Protein AF-A0A1X6PD77-F1 (afdb_monomer)

Sequence (299 aa):
MCATAVTTVGAHLAAWGQGEKMYERAAALFNEKPSRPFDTTAKNIKDHFSNMIKNFKKTDGVAASRSGASETQTEVDALLMDASSAMEDSKLLAAGAKAPQSKKDKALLRAGETVRRSALQRLSVRRAAATGPTSAAAAGAVTLSDRGAEGGDGSGGDRSFRRPHNGEDEAEEEDDEGDADGPSAHLEVSPRPVDSRRRRREEAQDEKDKAVFEMIERSVSERKSAEDRRAAAVERRPRLEENRLQHEKLVHEHAVAECATSEAARAQAAAAAAANAAAERAERARSMELLSALILRVT

pLDDT: mean 74.24, std 21.17, range [31.92, 97.75]

Mean predicted aligned error: 24.55 Å

Radius of gyration: 49.01 Å; Cα contacts (8 Å, |Δi|>4): 29; chains: 1; bounding box: 101×85×155 Å

Secondary structure (DSSP, 8-state):
-HHHHHHHTTGGGPPTT-HHHHHHHHHHHHHTS--PPP---HHHHHHHHHHHHHHHHHHHHHHHHHTTHHHHHHHHHHHHHHHHHHHHHHHHHHHHHHHHHHHHHHHHHHHHHHHHHHHHHHHHHHHHHT-S------------------------------------------------------------SHHHHHHHHHHHHHHHHHHHHHHHHHHHHHHHHHHHHHHHHHHHHHHHHHHHHHHHHHHHHHHHHHHHHHHHHHHHHHHHHHHHHHHHHHHHHHHHHHHHHHHHHH-

Solvent-accessible surface area (backbone atoms only — not comparable to full-atom values): 18182 Å² total; per-residue (Å²): 107,66,66,56,28,33,58,75,60,38,27,88,72,44,57,93,92,44,37,66,66,29,46,52,51,18,48,51,61,44,65,73,47,75,75,72,81,72,66,78,49,68,66,51,50,50,51,50,52,51,47,50,53,53,50,49,54,52,52,49,54,52,47,57,72,70,42,78,64,73,58,62,51,52,52,53,52,50,52,52,51,51,54,52,50,53,54,52,51,50,52,53,50,56,57,57,56,49,57,64,50,52,53,54,53,52,51,50,53,52,54,52,48,51,52,51,53,53,52,52,50,53,51,50,51,52,53,51,66,72,66,63,95,77,84,83,88,84,90,83,87,83,81,89,81,90,82,83,90,81,89,79,90,78,87,84,84,89,88,79,90,88,83,87,87,82,89,84,85,91,84,88,83,81,91,82,91,78,92,78,92,83,83,89,79,94,75,82,86,72,94,75,67,62,67,64,56,51,51,56,52,49,56,58,46,54,53,51,52,50,53,50,51,55,50,50,54,49,52,52,52,51,50,49,54,51,48,52,53,48,51,54,53,58,65,48,47,59,57,54,51,51,53,49,52,52,51,52,48,53,54,50,54,50,51,51,52,51,50,52,54,54,49,52,51,49,52,52,51,50,51,53,52,50,51,51,56,49,52,52,50,53,50,52,51,54,55,51,52,53,51,51,55,51,52,69,71,74,111

Organism: Porphyra umbilicalis (NCBI:txid2786)

Structure (mmCIF, N/CA/C/O backbone):
data_AF-A0A1X6PD77-F1
#
_entry.id   AF-A0A1X6PD77-F1
#
loop_
_atom_site.group_PDB
_atom_site.id
_atom_site.type_symbol
_atom_site.label_atom_id
_atom_site.label_alt_id
_atom_site.label_comp_id
_atom_site.label_asym_id
_atom_site.label_entity_id
_atom_site.label_seq_id
_atom_site.pdbx_PDB_ins_code
_atom_site.Cartn_x
_atom_site.Cartn_y
_atom_site.Cartn_z
_atom_site.occupancy
_atom_site.B_iso_or_equiv
_atom_site.auth_seq_id
_atom_site.auth_comp_id
_atom_site.auth_asym_id
_atom_site.auth_atom_id
_atom_site.pdbx_PDB_model_num
ATOM 1 N N . MET A 1 1 ? 34.545 -35.684 -2.118 1.00 61.19 1 MET A N 1
ATOM 2 C CA . MET A 1 1 ? 35.991 -35.693 -2.438 1.00 61.19 1 MET A CA 1
ATOM 3 C C . MET A 1 1 ? 36.461 -34.329 -2.944 1.00 61.19 1 MET A C 1
ATOM 5 O O . MET A 1 1 ? 37.373 -33.776 -2.345 1.00 61.19 1 MET A O 1
ATOM 9 N N . CYS A 1 2 ? 35.816 -33.725 -3.952 1.00 63.62 2 CYS A N 1
ATOM 10 C CA . CYS A 1 2 ? 36.158 -32.355 -4.380 1.00 63.62 2 CYS A CA 1
ATOM 11 C C . CYS A 1 2 ? 35.838 -31.316 -3.296 1.00 63.62 2 CYS A C 1
ATOM 13 O O . CYS A 1 2 ? 36.693 -30.518 -2.930 1.00 63.62 2 CYS A O 1
ATOM 15 N N . ALA A 1 3 ? 34.638 -31.398 -2.705 1.00 69.31 3 ALA A N 1
ATOM 16 C CA . ALA A 1 3 ? 34.230 -30.510 -1.615 1.00 69.31 3 ALA A CA 1
ATOM 17 C C . ALA A 1 3 ? 35.202 -30.569 -0.428 1.00 69.31 3 ALA A C 1
ATOM 19 O O . ALA A 1 3 ? 35.598 -29.533 0.085 1.00 69.31 3 ALA A O 1
ATOM 20 N N . THR A 1 4 ? 35.670 -31.767 -0.059 1.00 74.00 4 THR A N 1
ATOM 21 C CA . THR A 1 4 ? 36.662 -31.941 1.009 1.00 74.00 4 THR A CA 1
ATOM 22 C C . THR A 1 4 ? 37.995 -31.273 0.677 1.00 74.00 4 THR A C 1
ATOM 24 O O . THR A 1 4 ? 38.535 -30.604 1.547 1.00 74.00 4 THR A O 1
ATOM 27 N N . ALA A 1 5 ? 38.486 -31.379 -0.565 1.00 73.88 5 ALA A N 1
ATOM 28 C CA . ALA A 1 5 ? 39.726 -30.725 -1.000 1.00 73.88 5 ALA A CA 1
ATOM 29 C C . ALA A 1 5 ? 39.613 -29.187 -0.954 1.00 73.88 5 ALA A C 1
ATOM 31 O O . ALA A 1 5 ? 40.486 -28.502 -0.420 1.00 73.88 5 ALA A O 1
ATOM 32 N N . VAL A 1 6 ? 38.486 -28.650 -1.429 1.00 76.69 6 VAL A N 1
ATOM 33 C CA . VAL A 1 6 ? 38.162 -27.213 -1.404 1.00 76.69 6 VAL A CA 1
ATOM 34 C C . VAL A 1 6 ? 38.010 -26.689 0.028 1.00 76.69 6 VAL A C 1
ATOM 36 O O . VAL A 1 6 ? 38.458 -25.580 0.337 1.00 76.69 6 VAL A O 1
ATOM 39 N N . THR A 1 7 ? 37.427 -27.484 0.930 1.00 79.94 7 THR A N 1
ATOM 40 C CA . THR A 1 7 ? 37.332 -27.122 2.349 1.00 79.94 7 THR A CA 1
ATOM 41 C C . THR A 1 7 ? 38.680 -27.196 3.056 1.00 79.94 7 THR A C 1
ATOM 43 O O . THR A 1 7 ? 38.999 -26.289 3.814 1.00 79.94 7 THR A O 1
ATOM 46 N N . THR A 1 8 ? 39.510 -28.207 2.774 1.00 76.75 8 THR A N 1
ATOM 47 C CA . THR A 1 8 ? 40.827 -28.364 3.418 1.00 76.75 8 THR A CA 1
ATOM 48 C C . THR A 1 8 ? 41.826 -27.290 3.009 1.00 76.75 8 THR A C 1
ATOM 50 O O . THR A 1 8 ? 42.653 -26.898 3.822 1.00 76.75 8 THR A O 1
ATOM 53 N N . VAL A 1 9 ? 41.751 -26.793 1.771 1.00 79.94 9 VAL A N 1
ATOM 54 C CA . VAL A 1 9 ? 42.608 -25.690 1.295 1.00 79.94 9 VAL A CA 1
ATOM 55 C C . VAL A 1 9 ? 42.057 -24.322 1.707 1.00 79.94 9 VAL A C 1
ATOM 57 O O . VAL A 1 9 ? 42.739 -23.312 1.571 1.00 79.94 9 VAL A O 1
ATOM 60 N N . GLY A 1 10 ? 40.826 -24.266 2.225 1.00 79.62 10 GLY A N 1
ATOM 61 C CA . GLY A 1 10 ? 40.181 -23.001 2.571 1.00 79.62 10 GLY A CA 1
ATOM 62 C C . GLY A 1 10 ? 39.873 -22.137 1.347 1.00 79.62 10 GLY A C 1
ATOM 63 O O . GLY A 1 10 ? 39.720 -20.929 1.481 1.00 79.62 10 GLY A O 1
ATOM 64 N N . ALA A 1 11 ? 39.761 -22.731 0.152 1.00 79.12 11 ALA A N 1
ATOM 65 C CA . ALA A 1 11 ? 39.517 -21.981 -1.083 1.00 79.12 11 ALA A CA 1
ATOM 66 C C . ALA A 1 11 ? 38.157 -21.254 -1.072 1.00 79.12 11 ALA A C 1
ATOM 68 O O . ALA A 1 11 ? 38.027 -20.164 -1.617 1.00 79.12 11 ALA A O 1
ATOM 69 N N . HIS A 1 12 ? 37.173 -21.810 -0.360 1.00 75.56 12 HIS A N 1
ATOM 70 C CA . HIS A 1 12 ? 35.873 -21.184 -0.095 1.00 75.56 12 HIS A CA 1
ATOM 71 C C . HIS A 1 12 ? 35.938 -19.948 0.829 1.00 75.56 12 HIS A C 1
ATOM 73 O O . HIS A 1 12 ? 34.965 -19.208 0.911 1.00 75.56 12 HIS A O 1
ATOM 79 N N . LEU A 1 13 ? 37.066 -19.723 1.514 1.00 83.06 13 LEU A N 1
ATOM 80 C CA . LEU A 1 13 ? 37.325 -18.576 2.396 1.00 83.06 13 LEU A CA 1
ATOM 81 C C . LEU A 1 13 ? 38.433 -17.669 1.844 1.00 83.06 13 LEU A C 1
ATOM 83 O O . LEU A 1 13 ? 38.962 -16.824 2.567 1.00 83.06 13 LEU A O 1
ATOM 87 N N . ALA A 1 14 ? 38.839 -17.867 0.588 1.00 80.12 14 ALA A N 1
ATOM 88 C CA . ALA A 1 14 ? 39.927 -17.102 0.006 1.00 80.12 14 ALA A CA 1
ATOM 89 C C . ALA A 1 14 ? 39.569 -15.609 -0.054 1.00 80.12 14 ALA A C 1
ATOM 91 O O . ALA A 1 14 ? 38.475 -15.231 -0.477 1.00 80.12 14 ALA A O 1
ATOM 92 N N . ALA A 1 15 ? 40.521 -14.759 0.340 1.00 79.75 15 ALA A N 1
ATOM 93 C CA . ALA A 1 15 ? 40.395 -13.318 0.173 1.00 79.75 15 ALA A CA 1
ATOM 94 C C . ALA A 1 15 ? 40.204 -12.963 -1.312 1.00 79.75 15 ALA A C 1
ATOM 96 O O . ALA A 1 15 ? 40.674 -13.679 -2.207 1.00 79.75 15 ALA A O 1
ATOM 97 N N . TRP A 1 16 ? 39.529 -11.841 -1.570 1.00 68.19 16 TRP A N 1
ATOM 98 C CA . TRP A 1 16 ? 39.266 -11.363 -2.927 1.00 68.19 16 TRP A CA 1
ATOM 99 C C . TRP A 1 16 ? 40.568 -11.331 -3.745 1.00 68.19 16 TRP A C 1
ATOM 101 O O . TRP A 1 16 ? 41.561 -10.735 -3.334 1.00 68.19 16 TRP A O 1
ATOM 111 N N . GLY A 1 17 ? 40.569 -12.003 -4.901 1.00 76.44 17 GLY A N 1
ATOM 112 C CA . GLY A 1 17 ? 41.714 -12.057 -5.818 1.00 76.44 17 GLY A CA 1
ATOM 113 C C . GLY A 1 17 ? 42.708 -13.198 -5.564 1.00 76.44 17 GLY A C 1
ATOM 114 O O . GLY A 1 1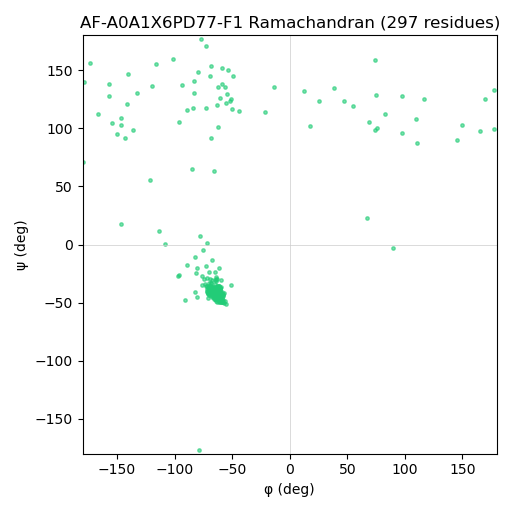7 ? 43.635 -13.362 -6.349 1.00 76.44 17 GLY A O 1
ATOM 115 N N . GLN A 1 18 ? 42.521 -14.017 -4.520 1.00 78.88 18 GLN A N 1
ATOM 116 C CA . GLN A 1 18 ? 43.338 -15.219 -4.256 1.00 78.88 18 GLN A CA 1
ATOM 117 C C . GLN A 1 18 ? 42.588 -16.537 -4.505 1.00 78.88 18 GLN A C 1
ATOM 119 O O . GLN A 1 18 ? 43.156 -17.614 -4.328 1.00 78.88 18 GLN A O 1
ATOM 124 N N . GLY A 1 19 ? 41.319 -16.463 -4.922 1.00 79.00 19 GLY A N 1
ATOM 125 C CA . GLY A 1 19 ? 40.476 -17.637 -5.151 1.00 79.00 19 GLY A CA 1
ATOM 126 C C . GLY A 1 19 ? 41.089 -18.616 -6.150 1.00 79.00 19 GLY A C 1
ATOM 127 O O . GLY A 1 19 ? 41.206 -19.795 -5.843 1.00 79.00 19 GLY A O 1
ATOM 128 N N . GLU A 1 20 ? 41.550 -18.127 -7.302 1.00 82.94 20 GLU A N 1
ATOM 129 C CA . GLU A 1 20 ? 42.075 -18.956 -8.397 1.00 82.94 20 GLU A CA 1
ATOM 130 C C . GLU A 1 20 ? 43.247 -19.845 -7.960 1.00 82.94 20 GLU A C 1
ATOM 132 O O . GLU A 1 20 ? 43.171 -21.065 -8.078 1.00 82.94 20 GLU A O 1
ATOM 137 N N . LYS A 1 21 ? 44.263 -19.270 -7.307 1.00 82.88 21 LYS A N 1
ATOM 138 C CA . LYS A 1 21 ? 45.423 -20.017 -6.787 1.00 82.88 21 LYS A CA 1
ATOM 139 C C . LYS A 1 21 ? 45.033 -21.050 -5.726 1.00 82.88 21 LYS A C 1
ATOM 141 O O . LYS A 1 21 ? 45.623 -22.127 -5.638 1.00 82.88 21 LYS A O 1
ATOM 146 N N . MET A 1 22 ? 44.037 -20.734 -4.897 1.00 82.94 22 MET A N 1
ATOM 147 C CA . MET A 1 22 ? 43.540 -21.654 -3.870 1.00 82.94 22 MET A CA 1
ATOM 148 C C . MET A 1 22 ? 42.718 -22.793 -4.487 1.00 82.94 22 MET A C 1
ATOM 150 O O . MET A 1 22 ? 42.793 -23.926 -4.008 1.00 82.94 22 MET A O 1
ATOM 154 N N . TYR A 1 23 ? 41.987 -22.531 -5.574 1.00 84.88 23 TYR A N 1
ATOM 155 C CA . TYR A 1 23 ? 41.288 -23.561 -6.340 1.00 84.88 23 TYR A CA 1
ATOM 156 C C . TYR A 1 23 ? 42.250 -24.442 -7.142 1.00 84.88 23 TYR A C 1
ATOM 158 O O . TYR A 1 23 ? 42.068 -25.657 -7.143 1.00 84.88 23 TYR A O 1
ATOM 166 N N . GLU A 1 24 ? 43.314 -23.889 -7.727 1.00 86.69 24 GLU A N 1
ATOM 167 C CA . GLU A 1 24 ? 44.388 -24.669 -8.359 1.00 86.69 24 GLU A CA 1
ATOM 168 C C . GLU A 1 24 ? 45.069 -25.599 -7.352 1.00 86.69 24 GLU A C 1
ATOM 170 O O . GLU A 1 24 ? 45.256 -26.787 -7.613 1.00 86.69 24 GLU A O 1
ATOM 175 N N . ARG A 1 25 ? 45.370 -25.095 -6.151 1.00 81.81 25 ARG A N 1
ATOM 176 C CA . ARG A 1 25 ? 45.945 -25.909 -5.074 1.00 81.81 25 ARG A CA 1
ATOM 177 C C . ARG A 1 25 ? 44.978 -26.991 -4.584 1.00 81.81 25 ARG A C 1
ATOM 179 O O . ARG A 1 25 ? 45.406 -28.106 -4.288 1.00 81.81 25 ARG A O 1
ATOM 186 N N . ALA A 1 26 ? 43.680 -26.693 -4.519 1.00 83.06 26 ALA A N 1
ATOM 187 C CA . ALA A 1 26 ? 42.654 -27.689 -4.215 1.00 83.06 26 ALA A CA 1
ATOM 188 C C . ALA A 1 26 ? 42.533 -28.748 -5.322 1.00 83.06 26 ALA A C 1
ATOM 190 O O . ALA A 1 26 ? 42.353 -29.925 -5.012 1.00 83.06 26 ALA A O 1
ATOM 191 N N . ALA A 1 27 ? 42.678 -28.356 -6.590 1.00 82.12 27 ALA A N 1
ATOM 192 C CA . ALA A 1 27 ? 42.685 -29.266 -7.729 1.00 82.12 27 ALA A CA 1
ATOM 193 C C . ALA A 1 27 ? 43.925 -30.170 -7.723 1.00 82.12 27 ALA A C 1
ATOM 195 O O . ALA A 1 27 ? 43.797 -31.374 -7.920 1.00 82.12 27 ALA A O 1
ATOM 196 N N . ALA A 1 28 ? 45.105 -29.629 -7.407 1.00 83.00 28 ALA A N 1
ATOM 197 C CA . ALA A 1 28 ? 46.325 -30.416 -7.239 1.00 83.00 28 ALA A CA 1
ATOM 198 C C . ALA A 1 28 ? 46.158 -31.485 -6.145 1.00 83.00 28 ALA A C 1
ATOM 200 O O . ALA A 1 28 ? 46.399 -32.662 -6.398 1.00 83.00 28 ALA A O 1
ATOM 201 N N . LEU A 1 29 ? 45.631 -31.105 -4.974 1.00 80.69 29 LEU A N 1
ATOM 202 C CA . LEU A 1 29 ? 45.336 -32.040 -3.877 1.00 80.69 29 LEU A CA 1
ATOM 203 C C . LEU A 1 29 ? 44.258 -33.072 -4.220 1.00 80.69 29 LEU A C 1
ATOM 205 O O . LEU A 1 29 ? 44.257 -34.183 -3.687 1.00 80.69 29 LEU A O 1
ATOM 209 N N . PHE A 1 30 ? 43.307 -32.700 -5.074 1.00 74.88 30 PHE A N 1
ATOM 210 C CA . PHE A 1 30 ? 42.291 -33.619 -5.565 1.00 74.88 30 PHE A CA 1
ATOM 211 C C . PHE A 1 30 ? 42.887 -34.644 -6.540 1.00 74.88 30 PHE A C 1
ATOM 213 O O . PHE A 1 30 ? 42.581 -35.828 -6.427 1.00 74.88 30 PHE A O 1
ATOM 220 N N . ASN A 1 31 ? 43.773 -34.205 -7.435 1.00 77.62 31 ASN A N 1
ATOM 221 C CA . ASN A 1 31 ? 44.406 -35.040 -8.457 1.00 77.62 31 ASN A CA 1
ATOM 222 C C . ASN A 1 31 ? 45.518 -35.945 -7.901 1.00 77.62 31 ASN A C 1
ATOM 224 O O . ASN A 1 31 ? 45.767 -37.013 -8.452 1.00 77.62 31 ASN A O 1
ATOM 228 N N . GLU A 1 32 ? 46.169 -35.550 -6.803 1.00 79.75 32 GLU A N 1
ATOM 229 C CA . GLU A 1 32 ? 47.215 -36.337 -6.132 1.00 79.75 32 GLU A CA 1
ATOM 230 C C . GLU A 1 32 ? 46.675 -37.648 -5.531 1.00 79.75 32 GLU A C 1
ATOM 232 O O . GLU A 1 32 ? 47.409 -38.624 -5.374 1.00 79.75 32 GLU A O 1
ATOM 237 N N . LYS A 1 33 ? 45.370 -37.713 -5.233 1.00 67.25 33 LYS A N 1
ATOM 238 C CA . LYS A 1 33 ? 44.710 -38.943 -4.784 1.00 67.25 33 LYS A CA 1
ATOM 239 C C . LYS A 1 33 ? 44.054 -39.633 -5.982 1.00 67.25 33 LYS A C 1
ATOM 241 O O . LYS A 1 33 ? 42.979 -39.186 -6.388 1.00 67.25 33 LYS A O 1
ATOM 246 N N . PRO A 1 34 ? 44.600 -40.746 -6.519 1.00 58.34 34 PRO A N 1
ATOM 247 C CA . PRO A 1 34 ? 43.841 -41.561 -7.457 1.00 58.34 34 PRO A CA 1
ATOM 248 C C . PRO A 1 34 ? 42.533 -41.951 -6.771 1.00 58.34 34 PRO A C 1
ATOM 250 O O . PRO A 1 34 ? 42.540 -42.478 -5.654 1.00 58.34 34 PRO A O 1
ATOM 253 N N . SER A 1 35 ? 41.417 -41.574 -7.402 1.00 62.59 35 SER A N 1
ATOM 254 C CA . SER A 1 35 ? 40.066 -41.737 -6.870 1.00 62.59 35 SER A CA 1
ATOM 255 C C . SER A 1 35 ? 39.932 -43.129 -6.262 1.00 62.59 35 SER A C 1
ATOM 257 O O . SER A 1 35 ? 40.044 -44.127 -6.976 1.00 62.59 35 SER A O 1
ATOM 259 N N . ARG A 1 36 ? 39.725 -43.208 -4.938 1.00 62.41 36 ARG A N 1
ATOM 260 C CA . ARG A 1 36 ? 39.315 -44.466 -4.308 1.00 62.41 36 ARG A CA 1
ATOM 261 C C . ARG A 1 36 ? 38.099 -44.935 -5.108 1.00 62.41 36 ARG A C 1
ATOM 263 O O . ARG A 1 36 ? 37.166 -44.133 -5.207 1.00 62.41 36 ARG A O 1
ATOM 270 N N . PRO A 1 37 ? 38.103 -46.148 -5.690 1.00 62.88 37 PRO A N 1
ATOM 271 C CA . PRO A 1 37 ? 36.962 -46.630 -6.446 1.00 62.88 37 PRO A CA 1
ATOM 272 C C . PRO A 1 37 ? 35.719 -46.433 -5.587 1.00 62.88 37 PRO A C 1
ATOM 274 O O . PRO A 1 37 ? 35.642 -46.930 -4.461 1.00 62.88 37 PRO A O 1
ATOM 277 N N . PHE A 1 38 ? 34.805 -45.593 -6.059 1.00 60.62 38 PHE A N 1
ATOM 278 C CA . PHE A 1 38 ? 33.507 -45.495 -5.429 1.00 60.62 38 PHE A CA 1
ATOM 279 C C . PHE A 1 38 ? 32.783 -46.768 -5.808 1.00 60.62 38 PHE A C 1
ATOM 281 O O . PHE A 1 38 ? 32.557 -47.015 -6.990 1.00 60.62 38 PHE A O 1
ATOM 288 N N . ASP A 1 39 ? 32.441 -47.576 -4.814 1.00 63.81 39 ASP A N 1
ATOM 289 C CA . ASP A 1 39 ? 31.579 -48.720 -5.047 1.00 63.81 39 ASP A CA 1
ATOM 290 C C . ASP A 1 39 ? 30.221 -48.196 -5.532 1.00 63.81 39 ASP A C 1
ATOM 292 O O . ASP A 1 39 ? 29.397 -47.716 -4.750 1.00 63.81 39 ASP A O 1
ATOM 296 N N . THR A 1 40 ? 29.993 -48.272 -6.841 1.00 72.75 40 THR A N 1
ATOM 297 C CA . THR A 1 40 ? 28.749 -47.854 -7.502 1.00 72.75 40 THR A CA 1
ATOM 298 C C . THR A 1 40 ? 27.626 -48.874 -7.336 1.00 72.75 40 THR A C 1
ATOM 300 O O . THR A 1 40 ? 26.550 -48.727 -7.916 1.00 72.75 40 THR A O 1
ATOM 303 N N . THR A 1 41 ? 27.842 -49.910 -6.526 1.00 81.88 41 THR A N 1
ATOM 304 C CA . THR A 1 41 ? 26.812 -50.874 -6.153 1.00 81.88 41 THR A CA 1
ATOM 305 C C . THR A 1 41 ? 25.609 -50.129 -5.577 1.00 81.88 41 THR A C 1
ATOM 307 O O . THR A 1 41 ? 25.752 -49.327 -4.652 1.00 81.88 41 THR A O 1
ATOM 310 N N . ALA A 1 42 ? 24.404 -50.421 -6.078 1.00 78.88 42 ALA A N 1
ATOM 311 C CA . ALA A 1 42 ? 23.169 -49.731 -5.689 1.00 78.88 42 ALA A CA 1
ATOM 312 C C . ALA A 1 42 ? 22.959 -49.668 -4.162 1.00 78.88 42 ALA A C 1
ATOM 314 O O . ALA A 1 42 ? 22.475 -48.667 -3.633 1.00 78.88 42 ALA A O 1
ATOM 315 N N . LYS A 1 43 ? 23.386 -50.716 -3.445 1.00 89.69 43 LYS A N 1
ATOM 316 C CA . LYS A 1 43 ? 23.389 -50.768 -1.979 1.00 89.69 43 LYS A CA 1
ATOM 317 C C . LYS A 1 43 ? 24.272 -49.681 -1.360 1.00 89.69 43 LYS A C 1
ATOM 319 O O . LYS A 1 43 ? 23.804 -48.947 -0.500 1.00 89.69 43 LYS A O 1
ATOM 324 N N . ASN A 1 44 ? 25.505 -49.531 -1.833 1.00 80.69 44 ASN A N 1
ATOM 325 C CA . ASN A 1 44 ? 26.467 -48.581 -1.275 1.00 80.69 44 ASN A CA 1
ATOM 326 C C . ASN A 1 44 ? 26.052 -47.134 -1.563 1.00 80.69 44 ASN A C 1
ATOM 328 O O . ASN A 1 44 ? 26.169 -46.282 -0.685 1.00 80.69 44 ASN A O 1
ATOM 332 N N . ILE A 1 45 ? 25.477 -46.866 -2.740 1.00 85.94 45 ILE A N 1
ATOM 333 C CA . ILE A 1 45 ? 24.899 -45.553 -3.066 1.00 85.94 45 ILE A CA 1
ATOM 334 C C . ILE A 1 45 ? 23.718 -45.241 -2.135 1.00 85.94 45 ILE A C 1
ATOM 336 O O . ILE A 1 45 ? 23.656 -44.159 -1.547 1.00 85.94 45 ILE A O 1
ATOM 340 N N . LYS A 1 46 ? 22.801 -46.199 -1.948 1.00 89.81 46 LYS A N 1
ATOM 341 C CA . LYS A 1 46 ? 21.642 -46.047 -1.059 1.00 89.81 46 LYS A CA 1
ATOM 342 C C . LYS A 1 46 ? 22.060 -45.836 0.396 1.00 89.81 46 LYS A C 1
ATOM 344 O O . LYS A 1 46 ? 21.504 -44.965 1.066 1.00 89.81 46 LYS A O 1
ATOM 349 N N . ASP A 1 47 ? 23.033 -46.599 0.879 1.00 88.38 47 ASP A N 1
ATOM 350 C CA . ASP A 1 47 ? 23.548 -46.497 2.245 1.00 88.38 47 ASP A CA 1
ATOM 351 C C . ASP A 1 47 ? 24.281 -45.166 2.458 1.00 88.38 47 ASP A C 1
ATOM 353 O O . ASP A 1 47 ? 24.088 -44.511 3.485 1.00 88.38 47 ASP A O 1
ATOM 357 N N . HIS A 1 48 ? 25.045 -44.704 1.464 1.00 84.31 48 HIS A N 1
ATOM 358 C CA . HIS A 1 48 ? 25.697 -43.396 1.492 1.00 84.31 48 HIS A CA 1
ATOM 359 C C . HIS A 1 48 ? 24.677 -42.255 1.577 1.00 84.31 48 HIS A C 1
ATOM 361 O O . HIS A 1 48 ? 24.771 -41.407 2.467 1.00 84.31 48 HIS A O 1
ATOM 367 N N . PHE A 1 49 ? 23.656 -42.275 0.717 1.00 85.94 49 PHE A N 1
ATOM 368 C CA . PHE A 1 49 ? 22.594 -41.270 0.719 1.00 85.94 49 PHE A CA 1
ATOM 369 C C . PHE A 1 49 ? 21.777 -41.304 2.019 1.00 85.94 49 PHE A C 1
ATOM 371 O O . PHE A 1 49 ? 21.491 -40.268 2.618 1.00 85.94 49 PHE A O 1
ATOM 378 N N . SER A 1 50 ? 21.479 -42.503 2.525 1.00 89.00 50 SER A N 1
ATOM 379 C CA . SER A 1 50 ? 20.789 -42.687 3.806 1.00 89.00 50 SER A CA 1
ATOM 380 C C . SER A 1 50 ? 21.598 -42.122 4.973 1.00 89.00 50 SER A C 1
ATOM 382 O O . SER A 1 50 ? 21.037 -41.485 5.864 1.00 89.00 50 SER A O 1
ATOM 384 N N . ASN A 1 51 ? 22.917 -42.320 4.976 1.00 87.75 51 ASN A N 1
ATOM 385 C CA . ASN A 1 51 ? 23.799 -41.755 5.993 1.00 87.75 51 ASN A CA 1
ATOM 386 C C . ASN A 1 51 ? 23.922 -40.232 5.872 1.00 87.75 51 ASN A C 1
ATOM 388 O O . ASN A 1 51 ? 23.911 -39.557 6.899 1.00 87.75 51 ASN A O 1
ATOM 392 N N . MET A 1 52 ? 23.956 -39.678 4.656 1.00 84.88 52 MET A N 1
ATOM 393 C CA . MET A 1 52 ? 23.894 -38.226 4.449 1.00 84.88 52 MET A CA 1
ATOM 394 C C . MET A 1 52 ? 22.609 -37.626 5.023 1.00 84.88 52 MET A C 1
ATOM 396 O O . MET A 1 52 ? 22.686 -36.678 5.800 1.00 84.88 52 MET A O 1
ATOM 400 N N . ILE A 1 53 ? 21.443 -38.210 4.724 1.00 87.38 53 ILE A N 1
ATOM 401 C CA . ILE A 1 53 ? 20.158 -37.744 5.269 1.00 87.38 53 ILE A CA 1
ATOM 402 C C . ILE A 1 53 ? 20.154 -37.826 6.799 1.00 87.38 53 ILE A C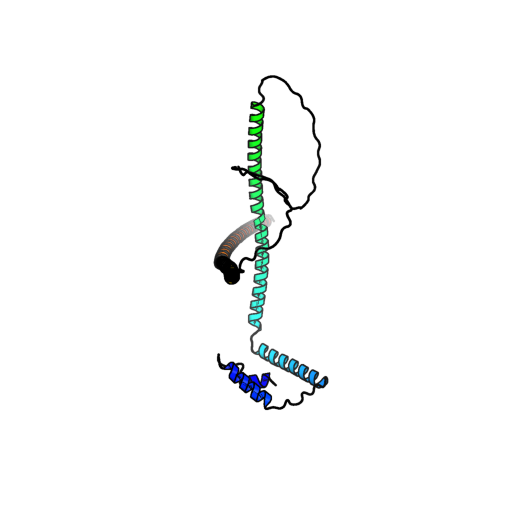 1
ATOM 404 O O . ILE A 1 53 ? 19.728 -36.888 7.470 1.00 87.38 53 ILE A O 1
ATOM 408 N N . LYS A 1 54 ? 20.633 -38.938 7.371 1.00 89.00 54 LYS A N 1
ATOM 409 C CA . LYS A 1 54 ? 20.713 -39.110 8.830 1.00 89.00 54 LYS A CA 1
ATOM 410 C C . LYS A 1 54 ? 21.612 -38.058 9.475 1.00 89.00 54 LYS A C 1
ATOM 412 O O . LYS A 1 54 ? 21.242 -37.514 10.510 1.00 89.00 54 LYS A O 1
ATOM 417 N N . ASN A 1 55 ? 22.769 -37.772 8.882 1.00 80.31 55 ASN A N 1
ATOM 418 C CA . ASN A 1 55 ? 23.697 -36.773 9.403 1.00 80.31 55 ASN A CA 1
ATOM 419 C C . ASN A 1 55 ? 23.123 -35.360 9.285 1.00 80.31 55 ASN A C 1
ATOM 421 O O . ASN A 1 55 ? 23.211 -34.617 10.254 1.00 80.31 55 ASN A O 1
ATOM 425 N N . PHE A 1 56 ? 22.461 -35.037 8.170 1.00 78.19 56 PHE A N 1
ATOM 426 C CA . PHE A 1 56 ? 21.792 -33.751 7.980 1.00 78.19 56 PHE A CA 1
ATOM 427 C C . PHE A 1 56 ? 20.691 -33.526 9.021 1.00 78.19 56 PHE A C 1
ATOM 429 O O . PHE A 1 56 ? 20.695 -32.516 9.712 1.00 78.19 56 PHE A O 1
ATOM 436 N N . LYS A 1 57 ? 19.802 -34.508 9.225 1.00 79.25 57 LYS A N 1
ATOM 437 C CA . LYS A 1 57 ? 18.746 -34.424 10.250 1.00 79.25 57 LYS A CA 1
ATOM 438 C C . LYS A 1 57 ? 19.305 -34.267 11.666 1.00 79.25 57 LYS A C 1
ATOM 440 O O . LYS A 1 57 ? 18.733 -33.547 12.476 1.00 79.25 57 LYS A O 1
ATOM 445 N N . LYS A 1 58 ? 20.424 -34.931 11.975 1.00 78.62 58 LYS A N 1
ATOM 446 C CA . LYS A 1 58 ? 21.104 -34.784 13.270 1.00 78.62 58 LYS A CA 1
ATOM 447 C C . LYS A 1 58 ? 21.700 -33.388 13.442 1.00 78.62 58 LYS A C 1
ATOM 449 O O . LYS A 1 58 ? 21.532 -32.800 14.503 1.00 78.62 58 LYS A O 1
ATOM 454 N N . THR A 1 59 ? 22.381 -32.852 12.428 1.00 72.69 59 THR A N 1
ATOM 455 C CA . THR A 1 59 ? 22.957 -31.500 12.493 1.00 72.69 59 THR A CA 1
ATOM 456 C C . THR A 1 59 ? 21.887 -30.419 12.538 1.00 72.69 59 THR A C 1
ATOM 458 O O . THR A 1 59 ? 22.056 -29.452 13.268 1.00 72.69 59 THR A O 1
ATOM 461 N N . ASP A 1 60 ? 20.778 -30.609 11.826 1.00 64.88 60 ASP A N 1
ATOM 462 C CA . ASP A 1 60 ? 19.644 -29.686 11.809 1.00 64.88 60 ASP A CA 1
ATOM 463 C C . ASP A 1 60 ? 18.920 -29.668 13.164 1.00 64.88 60 ASP A C 1
ATOM 465 O O . ASP A 1 60 ? 18.669 -28.609 13.724 1.00 64.88 60 ASP A O 1
ATOM 469 N N . GLY A 1 61 ? 18.729 -30.835 13.794 1.00 63.12 61 GLY A N 1
ATOM 470 C CA . GLY A 1 61 ? 18.221 -30.914 15.170 1.00 63.12 61 GLY A CA 1
ATOM 471 C C . GLY A 1 61 ? 19.136 -30.236 16.202 1.00 63.12 61 GLY A C 1
ATOM 472 O O . GLY A 1 61 ? 18.657 -29.589 17.134 1.00 63.12 61 GLY A O 1
ATOM 473 N N . VAL A 1 62 ? 20.459 -30.327 16.027 1.00 61.25 62 VAL A N 1
ATOM 474 C CA . VAL A 1 62 ? 21.438 -29.628 16.883 1.00 61.25 62 VAL A CA 1
ATOM 475 C C . VAL A 1 62 ? 21.452 -28.117 16.610 1.00 61.25 62 VAL A C 1
ATOM 477 O O . VAL A 1 62 ? 21.603 -27.336 17.548 1.00 61.25 62 VAL A O 1
ATOM 480 N N . ALA A 1 63 ? 21.261 -27.688 15.359 1.00 55.25 63 ALA A N 1
ATOM 481 C CA . ALA A 1 63 ? 21.137 -26.278 14.991 1.00 55.25 63 ALA A CA 1
ATOM 482 C C . ALA A 1 63 ? 19.841 -25.663 15.543 1.00 55.25 63 ALA A C 1
ATOM 484 O O . ALA A 1 63 ? 19.897 -24.600 16.156 1.00 55.25 63 ALA A O 1
ATOM 485 N N . ALA A 1 64 ? 18.716 -26.374 15.440 1.00 53.84 64 ALA A N 1
ATOM 486 C CA . ALA A 1 64 ? 17.430 -25.995 16.026 1.00 53.84 64 ALA A CA 1
ATOM 487 C C . ALA A 1 64 ? 17.462 -25.948 17.563 1.00 53.84 64 ALA A C 1
ATOM 489 O O . ALA A 1 64 ? 16.738 -25.171 18.166 1.00 53.84 64 ALA A O 1
ATOM 490 N N . SER A 1 65 ? 18.328 -26.734 18.212 1.00 57.50 65 SER A N 1
ATOM 491 C CA . SER A 1 65 ? 18.519 -26.666 19.671 1.00 57.50 65 SER A CA 1
ATOM 492 C C . SER A 1 65 ? 19.441 -25.515 20.111 1.00 57.50 65 SER A C 1
ATOM 494 O O . SER A 1 65 ? 19.420 -25.126 21.275 1.00 57.50 65 SER A O 1
ATOM 496 N N . ARG A 1 66 ? 20.285 -24.980 19.211 1.00 53.31 66 ARG A N 1
ATOM 497 C CA . ARG A 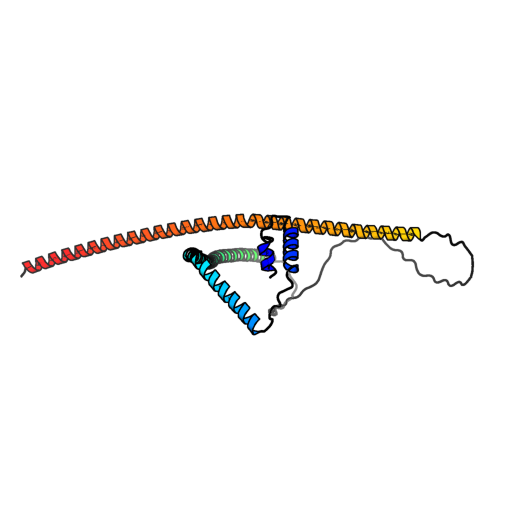1 66 ? 21.192 -23.838 19.476 1.00 53.31 66 ARG A CA 1
ATOM 498 C C . ARG A 1 66 ? 20.617 -22.490 19.044 1.00 53.31 66 ARG A C 1
ATOM 500 O O . ARG A 1 66 ? 21.026 -21.464 19.577 1.00 53.31 66 ARG A O 1
ATOM 507 N N . SER A 1 67 ? 19.723 -22.485 18.064 1.00 50.19 67 SER A N 1
ATOM 508 C CA . SER A 1 67 ? 18.944 -21.331 17.630 1.00 50.19 67 SER A CA 1
ATOM 509 C C . SER A 1 67 ? 17.669 -21.317 18.464 1.00 50.19 67 SER A C 1
ATOM 511 O O . SER A 1 67 ? 16.897 -22.260 18.380 1.00 50.19 67 SER A O 1
ATOM 513 N N . GLY A 1 68 ? 17.446 -20.303 19.301 1.00 55.69 68 GLY A N 1
ATOM 514 C CA . GLY A 1 68 ? 16.190 -20.122 20.043 1.00 55.69 68 GLY A CA 1
ATOM 515 C C . GLY A 1 68 ? 15.005 -19.825 19.114 1.00 55.69 68 GLY A C 1
ATOM 516 O O . GLY A 1 68 ? 14.433 -18.745 19.162 1.00 55.69 68 GLY A O 1
ATOM 517 N N . ALA A 1 69 ? 14.659 -20.768 18.239 1.00 53.03 69 ALA A N 1
ATOM 518 C CA . ALA A 1 69 ? 13.725 -20.613 17.127 1.00 53.03 69 ALA A CA 1
ATOM 519 C C . ALA A 1 69 ? 12.253 -20.507 17.557 1.00 53.03 69 ALA A C 1
ATOM 521 O O . ALA A 1 69 ? 11.376 -20.413 16.703 1.00 53.03 69 ALA A O 1
ATOM 522 N N . SER A 1 70 ? 11.956 -20.528 18.860 1.00 53.03 70 SER A N 1
ATOM 523 C CA . SER A 1 70 ? 10.578 -20.420 19.330 1.00 53.03 70 SER A CA 1
ATOM 524 C C . SER A 1 70 ? 10.070 -18.988 19.380 1.00 53.03 70 SER A C 1
ATOM 526 O O . SER A 1 70 ? 8.868 -18.823 19.335 1.00 53.03 70 SER A O 1
ATOM 528 N N . GLU A 1 71 ? 10.921 -17.965 19.494 1.00 52.62 71 GLU A N 1
ATOM 529 C CA . GLU A 1 71 ? 10.448 -16.587 19.712 1.00 52.62 71 GLU A CA 1
ATOM 530 C C . GLU A 1 71 ? 10.230 -15.858 18.377 1.00 52.62 71 GLU A C 1
ATOM 532 O O . GLU A 1 71 ? 9.136 -15.366 18.104 1.00 52.62 71 GLU A O 1
ATOM 537 N N . THR A 1 72 ? 11.207 -15.943 17.471 1.00 55.19 72 THR A N 1
ATOM 538 C CA . THR A 1 72 ? 11.169 -15.284 16.155 1.00 55.19 72 THR A CA 1
ATOM 539 C C . THR A 1 72 ? 10.107 -15.849 15.213 1.00 55.19 72 THR A C 1
ATOM 541 O O . THR A 1 72 ? 9.566 -15.115 14.390 1.00 55.19 72 THR A O 1
ATOM 544 N N . GLN A 1 73 ? 9.777 -17.139 15.313 1.00 59.06 73 GLN A N 1
ATOM 545 C CA . GLN A 1 73 ? 8.756 -17.738 14.452 1.00 59.06 73 GLN A CA 1
ATOM 546 C C . GLN A 1 73 ? 7.343 -17.284 14.843 1.00 59.06 73 GLN A C 1
ATOM 548 O O . GLN A 1 73 ? 6.530 -17.009 13.966 1.00 59.06 73 GLN A O 1
ATOM 553 N N . THR A 1 74 ? 7.084 -17.091 16.140 1.00 68.25 74 THR A N 1
ATOM 554 C CA . THR A 1 74 ? 5.835 -16.483 16.630 1.00 68.25 74 THR A CA 1
ATOM 555 C C . THR A 1 74 ? 5.694 -15.024 16.220 1.00 68.25 74 THR A C 1
ATOM 557 O O . THR A 1 74 ? 4.592 -14.595 15.899 1.00 68.25 74 THR A O 1
ATOM 560 N N . GLU A 1 75 ? 6.787 -14.258 16.204 1.00 71.94 75 GLU A N 1
ATOM 561 C CA . GLU A 1 75 ? 6.767 -12.869 15.727 1.00 71.94 75 GLU A CA 1
ATOM 562 C C . GLU A 1 75 ? 6.456 -12.790 14.229 1.00 71.94 75 GLU A C 1
ATOM 564 O O . GLU A 1 75 ? 5.660 -11.954 13.802 1.00 71.94 75 GLU A O 1
ATOM 569 N N . VAL A 1 76 ? 7.039 -13.685 13.426 1.00 81.25 76 VAL A N 1
ATOM 570 C CA . VAL A 1 76 ? 6.754 -13.774 11.987 1.00 81.25 76 VAL A CA 1
ATOM 571 C C . VAL A 1 76 ? 5.302 -14.188 11.737 1.00 81.25 76 VAL A C 1
ATOM 573 O O . VAL A 1 76 ? 4.646 -13.588 10.885 1.00 81.25 76 VAL A O 1
ATOM 576 N N . ASP A 1 77 ? 4.776 -15.152 12.495 1.00 82.81 77 ASP A N 1
ATOM 577 C CA . ASP A 1 77 ? 3.378 -15.582 12.384 1.00 82.81 77 ASP A CA 1
ATOM 578 C C . ASP A 1 77 ? 2.401 -14.475 12.818 1.00 82.81 77 ASP A C 1
ATOM 580 O O . ASP A 1 77 ? 1.401 -14.239 12.136 1.00 82.81 77 ASP A O 1
ATOM 584 N N . ALA A 1 78 ? 2.710 -13.731 13.886 1.00 83.88 78 ALA A N 1
ATOM 585 C CA . ALA A 1 78 ? 1.929 -12.565 14.305 1.00 83.88 78 ALA A CA 1
ATOM 586 C C . ALA A 1 78 ? 1.919 -11.475 13.221 1.00 83.88 78 ALA A C 1
ATOM 588 O O . ALA A 1 78 ? 0.863 -10.953 12.866 1.00 83.88 78 ALA A O 1
ATOM 589 N N . LEU A 1 79 ? 3.076 -11.201 12.613 1.00 90.12 79 LEU A N 1
ATOM 590 C CA . LEU A 1 79 ? 3.201 -10.223 11.534 1.00 90.12 79 LEU A CA 1
ATOM 591 C C . LEU A 1 79 ? 2.431 -10.646 10.270 1.00 90.12 79 LEU A C 1
ATOM 593 O O . LEU A 1 79 ? 1.868 -9.803 9.571 1.00 90.12 79 LEU A O 1
ATOM 597 N N . LEU A 1 80 ? 2.357 -11.949 9.987 1.00 89.94 80 LEU A N 1
ATOM 598 C CA . LEU A 1 80 ? 1.541 -12.513 8.906 1.00 89.94 80 LEU A CA 1
ATOM 599 C C . LEU A 1 80 ? 0.034 -12.377 9.171 1.00 89.94 80 LEU A C 1
ATOM 601 O O . LEU A 1 80 ? -0.719 -12.073 8.237 1.00 89.94 80 LEU A O 1
ATOM 605 N N . MET A 1 81 ? -0.413 -12.569 10.416 1.00 90.44 81 MET A N 1
ATOM 606 C CA . MET A 1 81 ? -1.812 -12.345 10.800 1.00 90.44 81 MET A CA 1
ATOM 607 C C . MET A 1 81 ? -2.191 -10.863 10.691 1.00 90.44 81 MET A C 1
ATOM 609 O O . MET A 1 81 ? -3.215 -10.548 10.081 1.00 90.44 81 MET A O 1
ATOM 613 N N . ASP A 1 82 ? -1.334 -9.960 11.169 1.00 89.75 82 ASP A N 1
ATOM 614 C CA . ASP A 1 82 ? -1.552 -8.511 11.087 1.00 89.75 82 ASP A CA 1
ATOM 615 C C . ASP A 1 82 ? -1.588 -8.018 9.636 1.00 89.75 82 ASP A C 1
ATOM 617 O O . ASP A 1 82 ? -2.492 -7.275 9.246 1.00 89.75 82 ASP A O 1
ATOM 621 N N . ALA A 1 83 ? -0.658 -8.482 8.794 1.00 88.44 83 ALA A N 1
ATOM 622 C CA . ALA A 1 83 ? -0.642 -8.139 7.373 1.00 88.44 83 ALA A CA 1
ATOM 623 C C . ALA A 1 83 ? -1.909 -8.625 6.649 1.00 88.44 83 ALA A C 1
ATOM 625 O O . ALA A 1 83 ? -2.469 -7.908 5.815 1.00 88.44 83 ALA A O 1
ATOM 626 N N . SER A 1 84 ? -2.388 -9.826 6.988 1.00 87.06 84 SER A N 1
ATOM 627 C CA . SER A 1 84 ? -3.621 -10.380 6.420 1.00 87.06 84 SER A CA 1
ATOM 628 C C . SER A 1 84 ? -4.851 -9.576 6.855 1.00 87.06 84 SER A C 1
ATOM 630 O O . SER A 1 84 ? -5.688 -9.250 6.013 1.00 87.06 84 SER A O 1
ATOM 632 N N . SER A 1 85 ? -4.928 -9.181 8.130 1.00 89.88 85 SER A N 1
ATOM 633 C CA . SER A 1 85 ? -6.008 -8.333 8.651 1.00 89.88 85 SER A CA 1
ATOM 634 C C . SER A 1 85 ? -6.011 -6.947 7.998 1.00 89.88 85 SER A C 1
ATOM 636 O O . SER A 1 85 ? -7.047 -6.484 7.526 1.00 89.88 85 SER A O 1
ATOM 638 N N . ALA A 1 86 ? -4.844 -6.311 7.863 1.00 87.62 86 ALA A N 1
ATOM 639 C CA . ALA A 1 86 ? -4.723 -4.999 7.227 1.00 87.62 86 ALA A CA 1
ATOM 640 C C . ALA A 1 86 ? -5.169 -5.016 5.752 1.00 87.62 86 ALA A C 1
ATOM 642 O O . ALA A 1 86 ? -5.766 -4.058 5.250 1.00 87.62 86 ALA A O 1
ATOM 643 N N . MET A 1 87 ? -4.911 -6.117 5.040 1.00 86.06 87 MET A N 1
ATOM 644 C CA . MET A 1 87 ? -5.382 -6.293 3.667 1.00 86.06 87 MET A CA 1
ATOM 645 C C . MET A 1 87 ? -6.904 -6.451 3.573 1.00 86.06 87 MET A C 1
ATOM 647 O O . MET A 1 87 ? -7.507 -5.940 2.625 1.00 86.06 87 MET A O 1
ATOM 651 N N . GLU A 1 88 ? -7.526 -7.160 4.513 1.00 82.19 88 GLU A N 1
ATOM 652 C CA . GLU A 1 88 ? -8.986 -7.297 4.600 1.00 82.19 88 GLU A CA 1
ATOM 653 C C . GLU A 1 88 ? -9.642 -5.935 4.883 1.00 82.19 88 GLU A C 1
ATOM 655 O O . GLU A 1 88 ? -10.536 -5.512 4.143 1.00 82.19 88 GLU A O 1
ATOM 660 N N . ASP A 1 89 ? -9.120 -5.182 5.854 1.00 78.25 89 ASP A N 1
ATOM 661 C CA . ASP A 1 89 ? -9.621 -3.852 6.213 1.00 78.25 89 ASP A CA 1
ATOM 662 C C . ASP A 1 89 ? -9.486 -2.853 5.056 1.00 78.25 89 ASP A C 1
ATOM 664 O O . ASP A 1 89 ? -10.421 -2.112 4.743 1.00 78.25 89 ASP A O 1
ATOM 668 N N . SER A 1 90 ? -8.359 -2.880 4.337 1.00 76.25 90 SER A N 1
ATOM 669 C CA . SER A 1 90 ? -8.149 -2.045 3.148 1.00 76.25 90 SER A CA 1
ATOM 670 C C . SER A 1 90 ? -9.180 -2.328 2.047 1.00 76.25 90 SER A C 1
ATOM 672 O O . SER A 1 90 ? -9.703 -1.398 1.422 1.00 76.25 90 SER A O 1
ATOM 674 N N . LYS A 1 91 ? -9.545 -3.601 1.827 1.00 75.12 91 LYS A N 1
ATOM 675 C CA . LYS A 1 91 ? -10.600 -3.971 0.867 1.00 75.12 91 LYS A CA 1
ATOM 676 C C . LYS A 1 91 ? -11.966 -3.436 1.301 1.00 75.12 91 LYS A C 1
ATOM 678 O O . LYS A 1 91 ? -12.708 -2.928 0.455 1.00 75.12 91 LYS A O 1
ATOM 683 N N . LEU A 1 92 ? -12.292 -3.515 2.593 1.00 71.19 92 LEU A N 1
ATOM 684 C CA . LEU A 1 92 ? -13.544 -2.983 3.139 1.00 71.19 92 LEU A CA 1
ATOM 685 C C . LEU A 1 92 ? -13.607 -1.452 3.027 1.00 71.19 92 LEU A C 1
ATOM 687 O O . LEU A 1 92 ? -14.627 -0.908 2.594 1.00 71.19 92 LEU A O 1
ATOM 691 N N . LEU A 1 93 ? -12.504 -0.751 3.302 1.00 71.00 93 LEU A N 1
ATOM 692 C CA . LEU A 1 93 ? -12.401 0.700 3.120 1.00 71.00 93 LEU A CA 1
ATOM 693 C C . LEU A 1 93 ? -12.531 1.112 1.648 1.00 71.00 93 LEU A C 1
ATOM 695 O O . LEU A 1 93 ? -13.259 2.055 1.325 1.00 71.00 93 LEU A O 1
ATOM 699 N N . ALA A 1 94 ? -11.899 0.377 0.730 1.00 71.69 94 ALA A N 1
ATOM 700 C CA . ALA A 1 94 ? -12.023 0.621 -0.705 1.00 71.69 94 ALA A CA 1
ATOM 701 C C . ALA A 1 94 ? -13.464 0.414 -1.208 1.00 71.69 94 ALA A C 1
ATOM 703 O O . ALA A 1 94 ? -13.931 1.161 -2.074 1.00 71.69 94 ALA A O 1
ATOM 704 N N . ALA A 1 95 ? -14.197 -0.559 -0.657 1.00 64.81 95 ALA A N 1
ATOM 705 C CA . ALA A 1 95 ? -15.621 -0.737 -0.935 1.00 64.81 95 ALA A CA 1
ATOM 706 C C . ALA A 1 95 ? -16.457 0.435 -0.384 1.00 64.81 95 ALA A C 1
ATOM 708 O O . ALA A 1 95 ? -17.313 0.970 -1.097 1.00 64.81 95 ALA A O 1
ATOM 709 N N . GLY A 1 96 ? -16.156 0.898 0.834 1.00 64.44 96 GLY A N 1
ATOM 710 C CA . GLY A 1 96 ? -16.794 2.058 1.459 1.00 64.44 96 GLY A CA 1
ATOM 711 C C . GLY A 1 96 ? -16.604 3.363 0.676 1.00 64.44 96 GLY A C 1
ATOM 712 O O . GLY A 1 96 ? -17.550 4.139 0.544 1.00 64.44 96 GLY A O 1
ATOM 713 N N . ALA A 1 97 ? -15.431 3.580 0.071 1.00 65.00 97 ALA A N 1
ATOM 714 C CA . ALA A 1 97 ? -15.111 4.779 -0.714 1.00 65.00 97 ALA A CA 1
ATOM 715 C C . ALA A 1 97 ? -15.865 4.879 -2.058 1.00 65.00 97 ALA A C 1
ATOM 717 O O . ALA A 1 97 ? -16.092 5.980 -2.568 1.00 65.00 97 ALA A O 1
ATOM 718 N N . LYS A 1 98 ? -16.335 3.758 -2.625 1.00 65.94 98 LYS A N 1
ATOM 719 C CA . LYS A 1 98 ? -17.127 3.769 -3.872 1.00 65.94 98 LYS A CA 1
ATOM 720 C C . LYS A 1 98 ? -18.546 4.316 -3.674 1.00 65.94 98 LYS A C 1
ATOM 722 O O . LYS A 1 98 ? -19.110 4.925 -4.585 1.00 65.94 98 LYS A O 1
ATOM 727 N N . ALA A 1 99 ? -19.115 4.170 -2.478 1.00 63.50 99 ALA A N 1
ATOM 728 C CA . ALA A 1 99 ? -20.452 4.664 -2.154 1.00 63.50 99 ALA A CA 1
ATOM 729 C C . ALA A 1 99 ? -20.591 6.206 -2.230 1.00 63.50 99 ALA A C 1
ATOM 731 O O . ALA A 1 99 ? -21.520 6.677 -2.892 1.00 63.50 99 ALA A O 1
ATOM 732 N N . PRO A 1 100 ? -19.711 7.036 -1.631 1.00 66.12 100 PRO A N 1
ATOM 733 C CA . PRO A 1 100 ? -19.791 8.492 -1.757 1.00 66.12 100 PRO A CA 1
ATOM 734 C C . PRO A 1 100 ? -19.432 8.992 -3.163 1.00 66.12 100 PRO A C 1
ATOM 736 O O . PRO A 1 100 ? -20.044 9.958 -3.622 1.00 66.12 100 PRO A O 1
ATOM 739 N N . GLN A 1 101 ? -18.513 8.325 -3.871 1.00 69.69 101 GLN A N 1
ATOM 740 C CA . GLN A 1 101 ? -18.181 8.640 -5.266 1.00 69.69 101 GLN A CA 1
ATOM 741 C C . GLN A 1 101 ? -19.425 8.515 -6.163 1.00 69.69 101 GLN A C 1
ATOM 743 O O . GLN A 1 101 ? -19.795 9.462 -6.854 1.00 69.69 101 GLN A O 1
ATOM 748 N N . SER A 1 102 ? -20.165 7.407 -6.033 1.00 72.00 102 SER A N 1
ATOM 749 C CA . SER A 1 102 ? -21.386 7.166 -6.816 1.00 72.00 102 SER A CA 1
ATOM 750 C C . SER A 1 102 ? -22.481 8.227 -6.603 1.00 72.00 102 SER A C 1
ATOM 752 O O . SER A 1 102 ? -23.244 8.542 -7.518 1.00 72.00 102 SER A O 1
ATOM 754 N N . LYS A 1 103 ? -22.553 8.834 -5.407 1.00 80.31 103 LYS A N 1
ATOM 755 C CA . LYS A 1 103 ? -23.502 9.917 -5.105 1.00 80.31 103 LYS A CA 1
ATOM 756 C C . LYS A 1 103 ? -23.116 11.216 -5.812 1.00 80.31 103 LYS A C 1
ATOM 758 O O . LYS A 1 103 ? -23.997 11.901 -6.333 1.00 80.31 103 LYS A O 1
ATOM 763 N N . LYS A 1 104 ? -21.818 11.539 -5.853 1.00 82.62 104 LYS A N 1
ATOM 764 C CA . LYS A 1 104 ? -21.293 12.710 -6.575 1.00 82.62 104 LYS A CA 1
ATOM 765 C C . LYS A 1 104 ? -21.521 12.566 -8.079 1.00 82.62 104 LYS A C 1
ATOM 767 O O . LYS A 1 104 ? -22.052 13.486 -8.697 1.00 82.62 104 LYS A O 1
ATOM 772 N N . ASP A 1 105 ? -21.249 11.389 -8.632 1.00 82.44 105 ASP A N 1
ATOM 773 C CA . ASP A 1 105 ? -21.468 11.105 -10.054 1.00 82.44 105 ASP A CA 1
ATOM 774 C C . ASP A 1 105 ? -22.955 11.212 -10.425 1.00 82.44 105 ASP A C 1
ATOM 776 O O . ASP A 1 105 ? -23.318 11.842 -11.420 1.00 82.44 105 ASP A O 1
ATOM 780 N N . LYS A 1 106 ? -23.853 10.701 -9.572 1.00 86.81 106 LYS A N 1
ATOM 781 C CA . LYS A 1 106 ? -25.304 10.848 -9.760 1.00 86.81 106 LYS A CA 1
ATOM 782 C C . LYS A 1 106 ? -25.755 12.312 -9.725 1.00 86.81 106 LYS A C 1
ATOM 784 O O . LYS A 1 106 ? -26.626 12.697 -10.506 1.00 86.81 106 LYS A O 1
ATOM 789 N N . ALA A 1 107 ? -25.179 13.135 -8.849 1.00 88.69 107 ALA A N 1
ATOM 790 C CA . ALA A 1 107 ? -25.476 14.566 -8.792 1.00 88.69 107 ALA A CA 1
ATOM 791 C C . ALA A 1 107 ? -25.002 15.298 -10.060 1.00 88.69 107 ALA A C 1
ATOM 793 O O . ALA A 1 107 ? -25.756 16.094 -10.624 1.00 88.69 107 ALA A O 1
ATOM 794 N N . LEU A 1 108 ? -23.805 14.969 -10.556 1.00 91.06 108 LEU A N 1
ATOM 795 C CA . LEU A 1 108 ? -23.268 15.515 -11.805 1.00 91.06 108 LEU A CA 1
ATOM 796 C C . LEU A 1 108 ? -24.131 15.137 -13.013 1.00 91.06 108 LEU A C 1
ATOM 798 O O . LEU A 1 108 ? -24.442 16.002 -13.830 1.00 91.06 108 LEU A O 1
ATOM 802 N N . LEU A 1 109 ? -24.595 13.887 -13.098 1.00 92.50 109 LEU A N 1
ATOM 803 C CA . LEU A 1 109 ? -25.508 13.454 -14.161 1.00 92.50 109 LEU A CA 1
ATOM 804 C C . LEU A 1 109 ? -26.822 14.244 -14.143 1.00 92.50 109 LEU A C 1
ATOM 806 O O . LEU A 1 109 ? -27.290 14.687 -15.192 1.00 92.50 109 LEU A O 1
ATOM 810 N N . ARG A 1 110 ? -27.395 14.486 -12.957 1.00 91.12 110 ARG A N 1
ATOM 811 C CA . ARG A 1 110 ? -28.626 15.280 -12.818 1.00 91.12 110 ARG A CA 1
ATOM 812 C C . ARG A 1 110 ? -28.417 16.739 -13.219 1.00 91.12 110 ARG A C 1
ATOM 814 O O . ARG A 1 110 ? -29.260 17.285 -13.924 1.00 91.12 110 ARG A O 1
ATOM 821 N N . ALA A 1 111 ? -27.300 17.349 -12.828 1.00 91.12 111 ALA A N 1
ATOM 822 C CA . ALA A 1 111 ? -26.949 18.708 -13.241 1.00 91.12 111 ALA A CA 1
ATOM 823 C C . ALA A 1 111 ? -26.696 18.807 -14.758 1.00 91.12 111 ALA A C 1
ATOM 825 O O . ALA A 1 111 ? -27.158 19.737 -15.416 1.00 91.12 111 ALA A O 1
ATOM 826 N N . GLY A 1 112 ? -26.026 17.820 -15.355 1.00 92.50 112 GLY A N 1
ATOM 827 C CA . GLY A 1 112 ? -25.845 17.762 -16.807 1.00 92.50 112 GLY A CA 1
ATOM 828 C C . GLY A 1 112 ? -27.174 17.629 -17.557 1.00 92.50 112 GLY A C 1
ATOM 829 O O . GLY A 1 112 ? -27.377 18.244 -18.605 1.00 92.50 112 GLY A O 1
ATOM 830 N N . GLU A 1 113 ? -28.119 16.868 -17.005 1.00 91.69 113 GLU A N 1
ATOM 831 C CA . GLU A 1 113 ? -29.444 16.679 -17.590 1.00 91.69 113 GLU A CA 1
ATOM 832 C C . GLU A 1 113 ? -30.303 17.953 -17.552 1.00 91.69 113 GLU A C 1
ATOM 834 O O . GLU A 1 113 ? -31.022 18.233 -18.515 1.00 91.69 113 GLU A O 1
ATOM 839 N N . THR A 1 114 ? -30.214 18.761 -16.490 1.00 91.06 114 THR A N 1
ATOM 840 C CA . THR A 1 114 ? -30.920 20.053 -16.426 1.00 91.06 114 THR A CA 1
ATOM 841 C C . THR A 1 114 ? -30.350 21.053 -17.429 1.00 91.06 114 THR A C 1
ATOM 843 O O . THR A 1 114 ? -31.117 21.709 -18.137 1.00 91.06 114 THR A O 1
ATOM 846 N N . VAL A 1 115 ? -29.022 21.112 -17.574 1.00 93.12 115 VAL A N 1
ATOM 847 C CA . VAL A 1 115 ? -28.356 21.938 -18.594 1.00 93.12 115 VAL A CA 1
ATOM 848 C C . VAL A 1 115 ? -28.772 21.507 -20.001 1.00 93.12 115 VAL A C 1
ATOM 850 O O . VAL A 1 115 ? -29.142 22.356 -20.815 1.00 93.12 115 VAL A O 1
ATOM 853 N N . ARG A 1 116 ? -28.785 20.197 -20.282 1.00 93.31 116 ARG A N 1
ATOM 854 C CA . ARG A 1 116 ? -29.238 19.653 -21.572 1.00 93.31 116 ARG A CA 1
ATOM 855 C C . ARG A 1 116 ? -30.698 20.019 -21.853 1.00 93.31 116 ARG A C 1
ATOM 857 O O . ARG A 1 116 ? -30.987 20.513 -22.940 1.00 93.31 116 ARG A O 1
ATOM 864 N N . ARG A 1 117 ? -31.607 19.843 -20.886 1.00 91.25 117 ARG A N 1
ATOM 865 C CA . ARG A 1 117 ? -33.024 20.229 -21.030 1.00 91.25 117 ARG A CA 1
ATOM 866 C C . ARG A 1 117 ? -33.190 21.723 -21.306 1.00 91.25 117 ARG A C 1
ATOM 868 O O . ARG A 1 117 ? -33.908 22.087 -22.232 1.00 91.25 11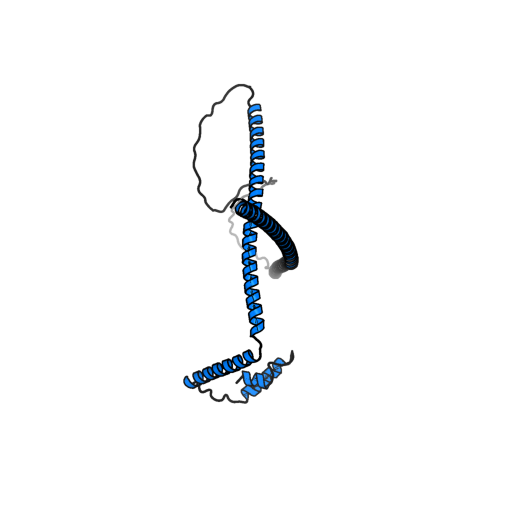7 ARG A O 1
ATOM 875 N N . SER A 1 118 ? -32.472 22.579 -20.580 1.00 89.62 118 SER A N 1
ATOM 876 C CA . SER A 1 118 ? -32.490 24.030 -20.806 1.00 89.62 118 SER A CA 1
ATOM 877 C C . SER A 1 118 ? -31.959 24.409 -22.196 1.00 89.62 118 SER A C 1
ATOM 879 O O . SER A 1 118 ? -32.549 25.236 -22.891 1.00 89.62 118 SER A O 1
ATOM 881 N N . ALA A 1 119 ? -30.875 23.775 -22.653 1.00 89.31 119 ALA A N 1
ATOM 882 C CA . ALA A 1 119 ? -30.334 23.997 -23.991 1.00 89.31 119 ALA A CA 1
ATOM 883 C C . ALA A 1 119 ? -31.321 23.582 -25.094 1.00 89.31 119 ALA A C 1
ATOM 885 O O . ALA A 1 119 ? -31.543 24.351 -26.029 1.00 89.31 119 ALA A O 1
ATOM 886 N N . LEU A 1 120 ? -31.959 22.416 -24.954 1.00 90.94 120 LEU A N 1
ATOM 887 C CA . LEU A 1 120 ? -32.983 21.945 -25.889 1.00 90.94 120 LEU A CA 1
ATOM 888 C C . LEU A 1 120 ? -34.211 22.862 -25.906 1.00 90.94 120 LEU A C 1
ATOM 890 O O . LEU A 1 120 ? -34.736 23.140 -26.979 1.00 90.94 120 LEU A O 1
ATOM 894 N N . GLN A 1 121 ? -34.621 23.402 -24.755 1.00 88.19 121 GLN A N 1
ATOM 895 C CA . GLN A 1 121 ? -35.710 24.377 -24.675 1.00 88.19 121 GLN A CA 1
ATOM 896 C C . GLN A 1 121 ? -35.354 25.705 -25.365 1.00 88.19 121 GLN A C 1
ATOM 898 O O . GLN A 1 121 ? -36.179 26.295 -26.054 1.00 88.19 121 GLN A O 1
ATOM 903 N N . ARG A 1 122 ? -34.105 26.174 -25.250 1.00 89.56 122 ARG A N 1
ATOM 904 C CA . ARG A 1 122 ? -33.643 27.358 -25.998 1.00 89.56 122 ARG A CA 1
ATOM 905 C C . ARG A 1 122 ? -33.631 27.114 -27.505 1.00 89.56 122 ARG A C 1
ATOM 907 O O . ARG A 1 122 ? -33.989 28.007 -28.268 1.00 89.56 122 ARG A O 1
ATOM 914 N N . LEU A 1 123 ? -33.234 25.918 -27.937 1.00 84.38 123 LEU A N 1
ATOM 915 C CA . LEU A 1 123 ? -33.270 25.528 -29.346 1.00 84.38 123 LEU A CA 1
ATOM 916 C C . LEU A 1 123 ? -34.707 25.418 -29.868 1.00 84.38 123 LEU A C 1
ATOM 918 O O . LEU A 1 123 ? -34.980 25.898 -30.966 1.00 84.38 123 LEU A O 1
ATOM 922 N N . SER A 1 124 ? -35.635 24.855 -29.089 1.00 81.25 124 SER A N 1
ATOM 923 C CA . SER A 1 124 ? -37.042 24.754 -29.489 1.00 81.25 124 SER A CA 1
ATOM 924 C C . SER A 1 124 ? -37.715 26.123 -29.579 1.00 81.25 124 SER A C 1
ATOM 926 O O . SER A 1 124 ? -38.408 26.381 -30.557 1.00 81.25 124 SER A O 1
ATOM 928 N N . VAL A 1 125 ? -37.439 27.039 -28.643 1.00 77.50 125 VAL A N 1
ATOM 929 C CA . VAL A 1 125 ? -37.932 28.427 -28.702 1.00 77.50 125 VAL A CA 1
ATOM 930 C C . VAL A 1 125 ? -37.361 29.168 -29.911 1.00 77.50 125 VAL A C 1
ATOM 932 O O . VAL A 1 125 ? -38.106 29.845 -30.610 1.00 77.50 125 VAL A O 1
ATOM 935 N N . ARG A 1 126 ? -36.067 29.005 -30.224 1.00 75.56 126 ARG A N 1
ATOM 936 C CA . ARG A 1 126 ? -35.471 29.591 -31.441 1.00 75.56 126 ARG A CA 1
ATOM 937 C C . ARG A 1 126 ? -36.085 29.023 -32.720 1.00 75.56 126 ARG A C 1
ATOM 939 O O . ARG A 1 126 ? -36.279 29.764 -33.675 1.00 75.56 126 ARG A O 1
ATOM 946 N N . ARG A 1 127 ? -36.425 27.732 -32.735 1.00 71.00 127 ARG A N 1
ATOM 947 C CA . ARG A 1 127 ? -37.092 27.078 -33.870 1.00 71.00 127 ARG A CA 1
ATOM 948 C C . ARG A 1 127 ? -38.550 27.528 -34.027 1.00 71.00 127 ARG A C 1
ATOM 950 O O . ARG A 1 127 ? -38.999 27.727 -35.150 1.00 71.00 127 ARG A O 1
ATOM 957 N N . ALA A 1 128 ? -39.257 27.742 -32.918 1.00 67.00 128 ALA A N 1
ATOM 958 C CA . ALA A 1 128 ? -40.603 28.313 -32.904 1.00 67.00 128 ALA A CA 1
ATOM 959 C C . ALA A 1 128 ? -40.600 29.792 -33.339 1.00 67.00 128 ALA A C 1
ATOM 961 O O . ALA A 1 128 ? -41.448 30.211 -34.113 1.00 67.00 128 ALA A O 1
ATOM 962 N N . ALA A 1 129 ? -39.596 30.572 -32.928 1.00 60.56 129 ALA A N 1
ATOM 963 C CA . ALA A 1 129 ? -39.420 31.956 -33.375 1.00 60.56 129 ALA A CA 1
ATOM 964 C C . ALA A 1 129 ? -39.021 32.063 -34.860 1.00 60.56 129 ALA A C 1
ATOM 966 O O . ALA A 1 129 ? -39.388 33.024 -35.526 1.00 60.56 129 ALA A O 1
ATOM 967 N N . ALA A 1 130 ? -38.315 31.062 -35.396 1.00 58.75 130 ALA A N 1
ATOM 968 C CA . ALA A 1 130 ? -38.018 30.946 -36.825 1.00 58.75 130 ALA A CA 1
ATOM 969 C C . ALA A 1 130 ? -39.230 30.493 -37.670 1.00 58.75 130 ALA A C 1
ATOM 971 O O . ALA A 1 130 ? -39.131 30.430 -38.890 1.00 58.75 130 ALA A O 1
ATOM 972 N N . THR A 1 131 ? -40.365 30.174 -37.036 1.00 57.44 131 THR A N 1
ATOM 973 C CA . THR A 1 131 ? -41.622 29.769 -37.687 1.00 57.44 131 THR A CA 1
ATOM 974 C C . THR A 1 131 ? -42.764 30.722 -37.297 1.00 57.44 131 THR A C 1
ATOM 976 O O . THR A 1 131 ? -43.801 30.318 -36.787 1.00 57.44 131 THR A O 1
ATOM 979 N N . GLY A 1 132 ? -42.561 32.021 -37.542 1.00 44.84 132 GLY A N 1
ATOM 980 C CA . GLY A 1 132 ? -43.604 33.060 -37.594 1.00 44.84 132 GLY A CA 1
ATOM 981 C C . GLY A 1 132 ? -43.696 33.665 -39.007 1.00 44.84 132 GLY A C 1
ATOM 982 O O . GLY A 1 132 ? -42.735 33.564 -39.764 1.00 44.84 132 GLY A O 1
ATOM 983 N N . PRO A 1 133 ? -44.848 34.228 -39.414 1.00 48.81 133 PRO A N 1
ATOM 984 C CA . PRO A 1 133 ? -45.534 33.850 -40.644 1.00 48.81 133 PRO A CA 1
ATOM 985 C C . PRO A 1 133 ? -44.985 34.564 -41.881 1.00 48.81 133 PRO A C 1
ATOM 987 O O . PRO A 1 133 ? -45.137 35.769 -42.033 1.00 48.81 133 PRO A O 1
ATOM 990 N N . THR A 1 134 ? -44.445 33.797 -42.823 1.00 37.88 134 THR A N 1
ATOM 991 C CA . THR A 1 134 ? -44.500 34.129 -44.250 1.00 37.88 134 THR A CA 1
ATOM 992 C C . THR A 1 134 ? -44.746 32.857 -45.049 1.00 37.88 134 THR A C 1
ATOM 994 O O . THR A 1 134 ? -44.429 31.743 -44.643 1.00 37.88 134 THR A O 1
ATOM 997 N N . SER A 1 135 ? -45.472 33.068 -46.131 1.00 37.34 135 SER A N 1
ATOM 998 C CA . SER A 1 135 ? -46.295 32.138 -46.878 1.00 37.34 135 SER A CA 1
ATOM 999 C C . SER A 1 135 ? -45.550 31.046 -47.647 1.00 37.34 135 SER A C 1
ATOM 1001 O O . SER A 1 135 ? -44.579 31.324 -48.339 1.00 37.34 135 SER A O 1
ATOM 1003 N N . ALA A 1 136 ? -46.215 29.889 -47.671 1.00 38.06 136 ALA A N 1
ATOM 1004 C CA . ALA A 1 136 ? -46.437 29.011 -48.821 1.00 38.06 136 ALA A CA 1
ATOM 1005 C C . ALA A 1 136 ? -45.300 28.124 -49.371 1.00 38.06 136 ALA A C 1
ATOM 1007 O O . ALA A 1 136 ? -44.255 28.578 -49.814 1.00 38.06 136 ALA A O 1
ATOM 1008 N N . ALA A 1 137 ? -45.691 26.847 -49.494 1.00 37.69 137 ALA A N 1
ATOM 1009 C CA . ALA A 1 137 ? -45.248 25.835 -50.452 1.00 37.69 137 ALA A CA 1
ATOM 1010 C C . ALA A 1 137 ? -43.866 25.192 -50.236 1.00 37.69 137 ALA A C 1
ATOM 1012 O O . ALA A 1 137 ? -42.847 25.671 -50.709 1.00 37.69 137 ALA A O 1
ATOM 1013 N N . ALA A 1 138 ? -43.847 23.988 -49.664 1.00 34.47 138 ALA A N 1
ATOM 1014 C CA . ALA A 1 138 ? -43.942 22.762 -50.460 1.00 34.47 138 ALA A CA 1
ATOM 1015 C C . ALA A 1 138 ? -43.937 21.535 -49.540 1.00 34.47 138 ALA A C 1
ATOM 1017 O O . ALA A 1 138 ? -43.248 21.478 -48.525 1.00 34.47 138 ALA A O 1
ATOM 1018 N N . ALA A 1 139 ? -44.773 20.575 -49.912 1.00 40.88 139 ALA A N 1
ATOM 1019 C CA . ALA A 1 139 ? -45.002 19.316 -49.234 1.00 40.88 139 ALA A CA 1
ATOM 1020 C C . ALA A 1 139 ? -43.788 18.376 -49.298 1.00 40.88 139 ALA A C 1
ATOM 1022 O O . ALA A 1 139 ? -43.025 18.385 -50.260 1.00 40.88 139 ALA A O 1
ATOM 1023 N N . GLY A 1 140 ? -43.686 17.496 -48.304 1.00 34.84 140 GLY A N 1
ATOM 1024 C CA . GLY A 1 140 ? -42.748 16.377 -48.292 1.00 34.84 140 GLY A CA 1
ATOM 1025 C C . GLY A 1 140 ? -42.900 15.563 -47.014 1.00 34.84 140 GLY A C 1
ATOM 1026 O O . GLY A 1 140 ? -42.084 15.664 -46.107 1.00 34.84 140 GLY A O 1
ATOM 1027 N N . ALA A 1 141 ? -44.016 14.845 -46.920 1.00 36.75 141 ALA A N 1
ATOM 1028 C CA . ALA A 1 141 ? -44.383 13.963 -45.821 1.00 36.75 141 ALA A CA 1
ATOM 1029 C C . ALA A 1 141 ? -43.559 12.657 -45.786 1.00 36.75 141 ALA A C 1
ATOM 1031 O O . ALA A 1 141 ? -42.926 12.291 -46.772 1.00 36.75 141 ALA A O 1
ATOM 1032 N N . VAL A 1 142 ? -43.749 11.922 -44.678 1.00 32.88 142 VAL A N 1
ATOM 1033 C CA . VAL A 1 142 ? -43.585 10.462 -44.473 1.00 32.88 142 VAL A CA 1
ATOM 1034 C C . VAL A 1 142 ? -42.407 10.027 -43.578 1.00 32.88 142 VAL A C 1
ATOM 1036 O O . VAL A 1 142 ? -41.288 9.771 -44.000 1.00 32.88 142 VAL A O 1
ATOM 1039 N N . THR A 1 143 ? -42.733 9.989 -42.281 1.00 35.97 143 THR A N 1
ATOM 1040 C CA . THR A 1 143 ? -42.635 8.871 -41.315 1.00 35.97 143 THR A CA 1
ATOM 1041 C C . THR A 1 143 ? -41.624 7.724 -41.503 1.00 35.97 143 THR A C 1
ATOM 1043 O O . THR A 1 143 ? -41.724 6.942 -42.439 1.00 35.97 143 THR A O 1
ATOM 1046 N N . LEU A 1 144 ? -40.810 7.574 -40.445 1.00 43.88 144 LEU A N 1
ATOM 1047 C CA . LEU A 1 144 ? -40.488 6.379 -39.635 1.00 43.88 144 LEU A CA 1
ATOM 1048 C C . LEU A 1 144 ? -40.131 5.052 -40.329 1.00 43.88 144 LEU A C 1
ATOM 1050 O O . LEU A 1 144 ? -40.987 4.416 -40.930 1.00 43.88 144 LEU A O 1
ATOM 1054 N N . SER A 1 145 ? -38.945 4.523 -40.000 1.00 31.92 145 SER A N 1
ATOM 1055 C CA . SER A 1 145 ? -38.842 3.121 -39.574 1.00 31.92 145 SER A CA 1
ATOM 1056 C C . SER A 1 145 ? -37.595 2.855 -38.725 1.00 31.92 145 SER A C 1
ATOM 1058 O O . SER A 1 145 ? -36.474 3.180 -39.110 1.00 31.92 145 SER A O 1
ATOM 1060 N N . ASP A 1 146 ? -37.846 2.243 -37.569 1.00 40.06 146 ASP A N 1
ATOM 1061 C CA . ASP A 1 146 ? -36.918 1.540 -36.683 1.00 40.06 146 ASP A CA 1
ATOM 1062 C C . ASP A 1 146 ? -36.023 0.523 -37.409 1.00 40.06 146 ASP A C 1
ATOM 1064 O O . ASP A 1 146 ? -36.502 -0.243 -38.251 1.00 40.06 146 ASP A O 1
ATOM 1068 N N . ARG A 1 147 ? -34.775 0.378 -36.941 1.00 34.12 147 ARG A N 1
ATOM 1069 C CA . ARG A 1 147 ? -34.182 -0.951 -36.712 1.00 34.12 147 ARG A CA 1
ATOM 1070 C C . ARG A 1 147 ? -33.048 -0.891 -35.692 1.00 34.12 147 ARG A C 1
ATOM 1072 O O . ARG A 1 147 ? -32.264 0.050 -35.666 1.00 34.12 147 ARG A O 1
ATOM 1079 N N . GLY A 1 148 ? -33.057 -1.893 -34.820 1.00 33.72 148 GLY A N 1
ATOM 1080 C CA . GLY A 1 148 ? -32.327 -1.943 -33.566 1.00 33.72 148 GLY A CA 1
ATOM 1081 C C . GLY A 1 148 ? -30.841 -2.275 -33.668 1.00 33.72 148 GLY A C 1
ATOM 1082 O O . GLY A 1 148 ? -30.259 -2.419 -34.739 1.00 33.72 148 GLY A O 1
ATOM 1083 N N . ALA A 1 149 ? -30.283 -2.367 -32.466 1.00 42.16 149 ALA A N 1
ATOM 1084 C CA . ALA A 1 149 ? -28.916 -2.701 -32.118 1.00 42.16 149 ALA A CA 1
ATOM 1085 C C . ALA A 1 149 ? -28.406 -4.020 -32.716 1.00 42.16 149 ALA A C 1
ATOM 1087 O O . ALA A 1 149 ? -29.175 -4.965 -32.841 1.00 42.16 149 ALA A O 1
ATOM 1088 N N . GLU A 1 150 ? -27.094 -4.087 -32.961 1.00 37.53 150 GLU A N 1
ATOM 1089 C CA . GLU A 1 150 ? -26.171 -5.090 -32.403 1.00 37.53 150 GLU A CA 1
ATOM 1090 C C . GLU A 1 150 ? -24.717 -4.753 -32.792 1.00 37.53 150 GLU A C 1
ATOM 1092 O O . GLU A 1 150 ? -24.472 -3.959 -33.698 1.00 37.53 150 GLU A O 1
ATOM 1097 N N . GLY A 1 151 ? -23.765 -5.243 -31.994 1.00 37.88 151 GLY A N 1
ATOM 1098 C CA . GLY A 1 151 ? -22.367 -4.808 -31.979 1.00 37.88 151 GLY A CA 1
ATOM 1099 C C . GLY A 1 151 ? -21.481 -5.329 -33.114 1.00 37.88 151 GLY A C 1
ATOM 1100 O O . GLY A 1 151 ? -21.891 -6.136 -33.939 1.00 37.88 151 GLY A O 1
ATOM 1101 N N . GLY A 1 152 ? -20.227 -4.872 -33.113 1.00 34.53 152 GLY A N 1
ATOM 1102 C CA . GLY A 1 152 ? -19.201 -5.345 -34.041 1.00 34.53 152 GLY A CA 1
ATOM 1103 C C . GLY A 1 152 ? -17.978 -4.433 -34.090 1.00 34.53 152 GLY A C 1
ATOM 1104 O O . GLY A 1 152 ? -17.998 -3.395 -34.738 1.00 34.53 152 GLY A O 1
ATOM 1105 N N . ASP A 1 153 ? -16.952 -4.825 -33.338 1.00 42.81 153 ASP A N 1
ATOM 1106 C CA . ASP A 1 153 ? -15.528 -4.809 -33.707 1.00 42.81 153 ASP A CA 1
ATOM 1107 C C . ASP A 1 153 ? -15.235 -4.599 -35.212 1.00 42.81 153 ASP A C 1
ATOM 1109 O O . ASP A 1 153 ? -15.835 -5.263 -36.056 1.00 42.81 153 ASP A O 1
ATOM 1113 N N . GLY A 1 154 ? -14.257 -3.736 -35.528 1.00 34.72 154 GLY A N 1
ATOM 1114 C CA . GLY A 1 154 ? -13.508 -3.880 -36.780 1.00 34.72 154 GLY A CA 1
ATOM 1115 C C . GLY A 1 154 ? -12.973 -2.593 -37.403 1.00 34.72 154 GLY A C 1
ATOM 1116 O O . GLY A 1 154 ? -13.701 -1.852 -38.045 1.00 34.72 154 GLY A O 1
ATOM 1117 N N . SER A 1 155 ? -11.670 -2.376 -37.218 1.00 44.97 155 SER A N 1
ATOM 1118 C CA . SER A 1 155 ? -10.678 -1.798 -38.143 1.00 44.97 155 SER A CA 1
ATOM 1119 C C . SER A 1 155 ? -11.128 -1.075 -39.435 1.00 44.97 155 SER A C 1
ATOM 1121 O O . SER A 1 155 ? -11.768 -1.662 -40.303 1.00 44.97 155 SER A O 1
ATOM 1123 N N . GLY A 1 156 ? -10.545 0.113 -39.657 1.00 36.75 156 GLY A N 1
ATOM 1124 C CA . GLY A 1 156 ? -10.013 0.485 -40.976 1.00 36.75 156 GLY A CA 1
ATOM 1125 C C . GLY A 1 156 ? -10.652 1.678 -41.697 1.00 36.75 156 GLY A C 1
ATOM 1126 O O . GLY A 1 156 ? -11.830 1.668 -42.023 1.00 36.75 156 GLY A O 1
ATOM 1127 N N . GLY A 1 157 ? -9.803 2.644 -42.069 1.00 34.53 157 GLY A N 1
ATOM 1128 C CA . GLY A 1 157 ? -9.910 3.313 -43.370 1.00 34.53 157 GLY A CA 1
ATOM 1129 C C . GLY A 1 157 ? -10.630 4.663 -43.453 1.00 34.53 157 GLY A C 1
ATOM 1130 O O . GLY A 1 157 ? -11.819 4.717 -43.733 1.00 34.53 157 GLY A O 1
ATOM 1131 N N . ASP A 1 158 ? -9.814 5.719 -43.403 1.00 38.28 158 ASP A N 1
ATOM 1132 C CA . ASP A 1 158 ? -9.694 6.734 -44.466 1.00 38.28 158 ASP A CA 1
ATOM 1133 C C . ASP A 1 158 ? -10.811 7.784 -44.685 1.00 38.28 158 ASP A C 1
ATOM 1135 O O . ASP A 1 158 ? -11.979 7.598 -44.355 1.00 38.28 158 ASP A O 1
ATOM 1139 N N . ARG A 1 159 ? -10.393 8.879 -45.347 1.00 42.00 159 ARG A N 1
ATOM 1140 C CA . ARG A 1 159 ? -11.057 10.148 -45.724 1.00 42.00 159 ARG A CA 1
ATOM 1141 C C . ARG A 1 159 ? -10.752 11.287 -44.733 1.00 42.00 159 ARG A C 1
ATOM 1143 O O . ARG A 1 159 ? -11.021 11.185 -43.549 1.00 42.00 159 ARG A O 1
ATOM 1150 N N . SER A 1 160 ? -10.288 12.470 -45.133 1.00 37.97 160 SER A N 1
ATOM 1151 C CA . SER A 1 160 ? -10.177 13.059 -46.468 1.00 37.97 160 SER A CA 1
ATOM 1152 C C . SER A 1 160 ? -9.624 14.490 -46.330 1.00 37.97 160 SER A C 1
ATOM 1154 O O . SER A 1 160 ? -10.173 15.271 -45.558 1.00 37.97 160 SER A O 1
ATOM 1156 N N . PHE A 1 161 ? -8.632 14.822 -47.161 1.00 33.09 161 PHE A N 1
ATOM 1157 C CA . PHE A 1 161 ? -8.434 16.087 -47.889 1.00 33.09 161 PHE A CA 1
ATOM 1158 C C . PHE A 1 161 ? -8.387 17.444 -47.153 1.00 33.09 161 PHE A C 1
ATOM 1160 O O . PHE A 1 161 ? -9.398 17.967 -46.692 1.00 33.09 161 PHE A O 1
ATOM 1167 N N . ARG A 1 162 ? -7.232 18.123 -47.283 1.00 35.09 162 ARG A N 1
ATOM 1168 C CA . ARG A 1 162 ? -7.089 19.371 -48.072 1.00 35.09 162 ARG A CA 1
ATOM 1169 C C . ARG A 1 162 ? -5.608 19.716 -48.302 1.00 35.09 162 ARG A C 1
ATOM 1171 O O . ARG A 1 162 ? -4.903 20.108 -47.380 1.00 35.09 162 ARG A O 1
ATOM 1178 N N . ARG A 1 163 ? -5.178 19.630 -49.563 1.00 37.56 163 ARG A N 1
ATOM 1179 C CA . ARG A 1 163 ? -4.012 20.320 -50.137 1.00 37.56 163 ARG A CA 1
ATOM 1180 C C . ARG A 1 163 ? -4.537 21.201 -51.278 1.00 37.56 163 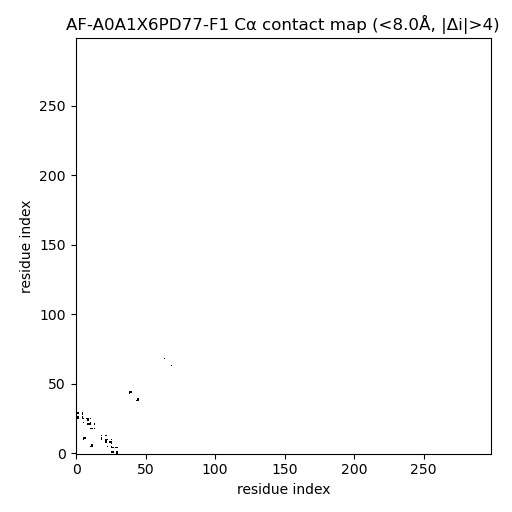ARG A C 1
ATOM 1182 O O . ARG A 1 163 ? -5.361 20.699 -52.040 1.00 37.56 163 ARG A O 1
ATOM 1189 N N . PRO A 1 164 ? -4.093 22.457 -51.436 1.00 43.16 164 PRO A N 1
ATOM 1190 C CA . PRO A 1 164 ? -4.124 23.133 -52.722 1.00 43.16 164 PRO A CA 1
ATOM 1191 C C . PRO A 1 164 ? -2.785 22.962 -53.454 1.00 43.16 164 PRO A C 1
ATOM 1193 O O . PRO A 1 164 ? -1.710 23.035 -52.857 1.00 43.16 164 PRO A O 1
ATOM 1196 N N . HIS A 1 165 ? -2.916 22.694 -54.749 1.00 36.62 165 HIS A N 1
ATOM 1197 C CA . HIS A 1 165 ? -1.884 22.591 -55.775 1.00 36.62 165 HIS A CA 1
ATOM 1198 C C . HIS A 1 165 ? -1.434 23.975 -56.274 1.00 36.62 165 HIS A C 1
ATOM 1200 O O . HIS A 1 165 ? -2.267 24.865 -56.382 1.00 36.62 165 HIS A O 1
ATOM 1206 N N . ASN A 1 166 ? -0.159 24.071 -56.660 1.00 37.53 166 ASN A N 1
ATOM 1207 C CA . ASN A 1 166 ? 0.372 24.763 -57.849 1.00 37.53 166 ASN A CA 1
ATOM 1208 C C . ASN A 1 166 ? 1.340 23.719 -58.466 1.00 37.53 166 ASN A C 1
ATOM 1210 O O . ASN A 1 166 ? 2.069 23.095 -57.694 1.00 37.53 166 ASN A O 1
ATOM 1214 N N . GLY A 1 167 ? 1.354 23.343 -59.746 1.00 36.81 167 GLY A N 1
ATOM 1215 C CA . GLY A 1 167 ? 0.912 24.006 -60.974 1.00 36.81 167 GLY A CA 1
ATOM 1216 C C . GLY A 1 167 ? 2.166 24.380 -61.771 1.00 36.81 167 GLY A C 1
ATOM 1217 O O . GLY A 1 167 ? 2.880 25.239 -61.271 1.00 36.81 167 GLY A O 1
ATOM 1218 N N . GLU A 1 168 ? 2.413 23.674 -62.891 1.00 38.31 168 GLU A N 1
ATOM 1219 C CA . GLU A 1 168 ? 3.330 23.908 -64.046 1.00 38.31 168 GLU A CA 1
ATOM 1220 C C . GLU A 1 168 ? 3.861 22.529 -64.529 1.00 38.31 168 GLU A C 1
ATOM 1222 O O . GLU A 1 168 ? 4.643 21.890 -63.824 1.00 38.31 168 GLU A O 1
ATOM 1227 N N . ASP A 1 169 ? 3.178 21.861 -65.473 1.00 35.72 169 ASP A N 1
ATOM 1228 C CA . ASP A 1 169 ? 3.199 21.992 -66.959 1.00 35.72 169 ASP A CA 1
ATOM 1229 C C . ASP A 1 169 ? 4.484 21.387 -67.575 1.00 35.72 169 ASP A C 1
ATOM 1231 O O . ASP A 1 169 ? 5.579 21.894 -67.353 1.00 35.72 169 ASP A O 1
ATOM 1235 N N . GLU A 1 170 ? 4.446 20.151 -68.098 1.00 45.44 170 GLU A N 1
ATOM 1236 C CA . GLU A 1 170 ? 3.960 19.702 -69.432 1.00 45.44 170 GLU A CA 1
ATOM 1237 C C . GLU A 1 170 ? 5.023 19.888 -70.532 1.00 45.44 170 GLU A C 1
ATOM 1239 O O . GLU A 1 170 ? 5.362 21.014 -70.886 1.00 45.44 170 GLU A O 1
ATOM 1244 N N . ALA A 1 171 ? 5.536 18.766 -71.055 1.00 37.56 171 ALA A N 1
ATOM 1245 C CA . ALA A 1 171 ? 5.799 18.521 -72.480 1.00 37.56 171 ALA A CA 1
ATOM 1246 C C . ALA A 1 171 ? 6.456 17.137 -72.642 1.00 37.56 171 ALA A C 1
ATOM 1248 O O . ALA A 1 171 ? 7.659 16.972 -72.427 1.00 37.56 171 ALA A O 1
ATOM 1249 N N . GLU A 1 172 ? 5.641 16.147 -73.001 1.00 40.78 172 GLU A N 1
ATOM 1250 C CA . GLU A 1 172 ? 6.098 14.936 -73.681 1.00 40.78 172 GLU A CA 1
ATOM 1251 C C . GLU A 1 172 ? 6.205 15.221 -75.184 1.00 40.78 172 GLU A C 1
ATOM 1253 O O . GLU A 1 172 ? 5.340 15.893 -75.736 1.00 40.78 172 GLU A O 1
ATOM 1258 N N . GLU A 1 173 ? 7.243 14.697 -75.833 1.00 41.31 173 GLU A N 1
ATOM 1259 C CA . GLU A 1 173 ? 7.344 14.581 -77.292 1.00 41.31 173 GLU A CA 1
ATOM 1260 C C . GLU A 1 173 ? 7.882 13.175 -77.598 1.00 41.31 173 GLU A C 1
ATOM 1262 O O . GLU A 1 173 ? 9.055 12.872 -77.377 1.00 41.31 173 GLU A O 1
ATOM 1267 N N . GLU A 1 174 ? 6.915 12.322 -77.924 1.00 41.12 174 GLU A N 1
ATOM 1268 C CA . GLU A 1 174 ? 6.826 11.309 -78.983 1.00 41.12 174 GLU A CA 1
ATOM 1269 C C . GLU A 1 174 ? 8.039 10.445 -79.392 1.00 41.12 174 GLU A C 1
ATOM 1271 O O . GLU A 1 174 ? 9.153 10.891 -79.663 1.00 41.12 174 GLU A O 1
ATOM 1276 N N . ASP A 1 175 ? 7.716 9.156 -79.519 1.00 41.78 175 ASP A N 1
ATOM 1277 C CA . ASP A 1 175 ? 8.444 8.101 -80.212 1.00 41.78 175 ASP A CA 1
ATOM 1278 C C . ASP A 1 175 ? 8.648 8.416 -81.713 1.00 41.78 175 ASP A C 1
ATOM 1280 O O . ASP A 1 175 ? 7.700 8.794 -82.400 1.00 41.78 175 ASP A O 1
ATOM 1284 N N . ASP A 1 176 ? 9.843 8.150 -82.259 1.00 48.88 176 ASP A N 1
ATOM 1285 C CA . ASP A 1 176 ? 10.041 7.953 -83.706 1.00 48.88 176 ASP A CA 1
ATOM 1286 C C . ASP A 1 176 ? 11.058 6.827 -83.957 1.00 48.88 176 ASP A C 1
ATOM 1288 O O . ASP A 1 176 ? 12.202 6.864 -83.489 1.00 48.88 176 ASP A O 1
ATOM 1292 N N . GLU A 1 177 ? 10.611 5.789 -84.666 1.00 50.72 177 GLU A N 1
ATOM 1293 C CA . GLU A 1 177 ? 11.410 4.629 -85.051 1.00 50.72 177 GLU A CA 1
ATOM 1294 C C . GLU A 1 177 ? 12.220 4.919 -86.320 1.00 50.72 177 GLU A C 1
ATOM 1296 O O . GLU A 1 177 ? 11.681 5.314 -87.352 1.00 50.72 177 GLU A O 1
ATOM 1301 N N . GLY A 1 178 ? 13.521 4.629 -86.281 1.00 37.09 178 GLY A N 1
ATOM 1302 C CA . GLY A 1 178 ? 14.399 4.717 -87.443 1.00 37.09 178 GLY A CA 1
ATOM 1303 C C . GLY A 1 178 ? 15.442 3.608 -87.451 1.00 37.09 178 GLY A C 1
ATOM 1304 O O . GLY A 1 178 ? 16.533 3.771 -86.908 1.00 37.09 178 GLY A O 1
ATOM 1305 N N . ASP A 1 179 ? 15.104 2.493 -88.098 1.00 45.06 179 ASP A N 1
ATOM 1306 C CA . ASP A 1 179 ? 16.039 1.462 -88.553 1.00 45.06 179 ASP A CA 1
ATOM 1307 C C . ASP A 1 179 ? 17.049 2.050 -89.558 1.00 45.06 179 ASP A C 1
ATOM 1309 O O . ASP A 1 179 ? 16.666 2.593 -90.598 1.00 45.06 179 ASP A O 1
ATOM 1313 N N . ALA A 1 180 ? 18.347 1.877 -89.293 1.00 45.22 180 ALA A N 1
ATOM 1314 C CA . ALA A 1 180 ? 19.392 1.928 -90.316 1.00 45.22 180 ALA A CA 1
ATOM 1315 C C . ALA A 1 180 ? 20.623 1.104 -89.897 1.00 45.22 180 ALA A C 1
ATOM 1317 O O . ALA A 1 180 ? 21.449 1.527 -89.086 1.00 45.22 180 ALA A O 1
ATOM 1318 N N . ASP A 1 181 ? 20.749 -0.071 -90.512 1.00 39.94 181 ASP A N 1
ATOM 1319 C CA . ASP A 1 181 ? 21.970 -0.871 -90.624 1.00 39.94 181 ASP A CA 1
ATOM 1320 C C . ASP A 1 181 ? 23.123 -0.073 -91.275 1.00 39.94 181 ASP A C 1
ATOM 1322 O O . ASP A 1 181 ? 22.950 0.540 -92.331 1.00 39.94 181 ASP A O 1
ATOM 1326 N N . GLY A 1 182 ? 24.339 -0.153 -90.717 1.00 33.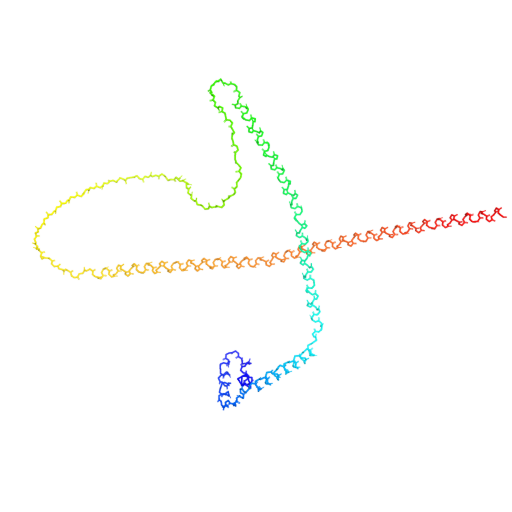62 182 GLY A N 1
ATOM 1327 C CA . GLY A 1 182 ? 25.559 0.334 -91.381 1.00 33.62 182 GLY A CA 1
ATOM 1328 C C . GLY A 1 182 ? 26.809 0.391 -90.480 1.00 33.62 182 GLY A C 1
ATOM 1329 O O . GLY A 1 182 ? 26.751 1.021 -89.429 1.00 33.62 182 GLY A O 1
ATOM 1330 N N . PRO A 1 183 ? 27.955 -0.235 -90.839 1.00 52.09 183 PRO A N 1
ATOM 1331 C CA . PRO A 1 183 ? 28.967 -0.649 -89.864 1.00 52.09 183 PRO A CA 1
ATOM 1332 C C . PRO A 1 183 ? 30.202 0.264 -89.736 1.00 52.09 183 PRO A C 1
ATOM 1334 O O . PRO A 1 183 ? 30.640 0.909 -90.681 1.00 52.09 183 PRO A O 1
ATOM 1337 N N . SER A 1 184 ? 30.858 0.113 -88.579 1.00 44.06 184 SER A N 1
ATOM 1338 C CA . SER A 1 184 ? 32.296 0.294 -88.314 1.00 44.06 184 SER A CA 1
ATOM 1339 C C . SER A 1 184 ? 32.889 1.710 -88.373 1.00 44.06 184 SER A C 1
ATOM 1341 O O . SER A 1 184 ? 33.261 2.219 -89.426 1.00 44.06 184 SER A O 1
ATOM 1343 N N . ALA A 1 185 ? 33.176 2.264 -87.191 1.00 36.84 185 ALA A N 1
ATOM 1344 C CA . ALA A 1 185 ? 34.321 3.147 -86.996 1.00 36.84 185 ALA A CA 1
ATOM 1345 C C . ALA A 1 185 ? 34.899 2.981 -85.579 1.00 36.84 185 ALA A C 1
ATOM 1347 O O . ALA A 1 185 ? 34.355 3.457 -84.589 1.00 36.84 185 ALA A O 1
ATOM 1348 N N . HIS A 1 186 ? 36.013 2.253 -85.522 1.00 41.34 186 HIS A N 1
ATOM 1349 C CA . HIS A 1 186 ? 37.095 2.371 -84.548 1.00 41.34 186 HIS A CA 1
ATOM 1350 C C . HIS A 1 186 ? 37.172 3.743 -83.843 1.00 41.34 186 HIS A C 1
ATOM 1352 O O . HIS A 1 186 ? 37.536 4.7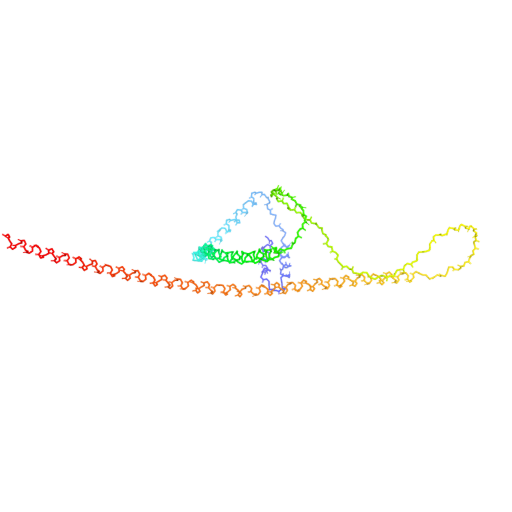28 -84.466 1.00 41.34 186 HIS A O 1
ATOM 1358 N N . LEU A 1 187 ? 36.934 3.809 -82.532 1.00 39.94 187 LEU A N 1
ATOM 1359 C CA . LEU A 1 187 ? 37.492 4.872 -81.691 1.00 39.94 187 LEU A CA 1
ATOM 1360 C C . LEU A 1 187 ? 37.796 4.312 -80.296 1.00 39.94 187 LEU A C 1
ATOM 1362 O O . LEU A 1 187 ? 36.913 3.936 -79.534 1.00 39.94 187 LEU A O 1
ATOM 1366 N N . GLU A 1 188 ? 39.099 4.191 -80.056 1.00 40.12 188 GLU A N 1
ATOM 1367 C CA . GLU A 1 188 ? 39.821 4.208 -78.783 1.00 40.12 188 GLU A CA 1
ATOM 1368 C C . GLU A 1 188 ? 39.006 3.979 -77.499 1.00 40.12 188 GLU A C 1
ATOM 1370 O O . GLU A 1 188 ? 38.413 4.888 -76.914 1.00 40.12 188 GLU A O 1
ATOM 1375 N N . VAL A 1 189 ? 39.100 2.756 -76.968 1.00 42.81 189 VAL A N 1
ATOM 1376 C CA . VAL A 1 189 ? 38.766 2.467 -75.570 1.00 42.81 189 VAL A CA 1
ATOM 1377 C C . VAL A 1 189 ? 39.808 3.149 -74.680 1.00 42.81 189 VAL A C 1
ATOM 1379 O O . VAL A 1 189 ? 40.857 2.590 -74.364 1.00 42.81 189 VAL A O 1
ATOM 1382 N N . SER A 1 190 ? 39.510 4.383 -74.281 1.00 48.06 190 SER A N 1
ATOM 1383 C CA . SER A 1 190 ? 40.211 5.083 -73.206 1.00 48.06 190 SER A CA 1
ATOM 1384 C C . SER A 1 190 ? 39.992 4.323 -71.887 1.00 48.06 190 SER A C 1
ATOM 1386 O O . SER A 1 190 ? 38.843 4.149 -71.460 1.00 48.06 190 SER A O 1
ATOM 1388 N N . PRO A 1 191 ? 41.044 3.827 -71.209 1.00 50.09 191 PRO A N 1
ATOM 1389 C CA . PRO A 1 191 ? 40.882 2.929 -70.075 1.00 50.09 191 PRO A CA 1
ATOM 1390 C C . PRO A 1 191 ? 40.647 3.713 -68.779 1.00 50.09 191 PRO A C 1
ATOM 1392 O O . PRO A 1 191 ? 41.481 3.664 -67.882 1.00 50.09 191 PRO A O 1
ATOM 1395 N N . ARG A 1 192 ? 39.533 4.448 -68.642 1.00 57.41 192 ARG A N 1
ATOM 1396 C CA . ARG A 1 192 ? 39.103 5.010 -67.342 1.00 57.41 192 ARG A CA 1
ATOM 1397 C C . ARG A 1 192 ? 37.579 5.144 -67.217 1.00 57.41 192 ARG A C 1
ATOM 1399 O O . ARG A 1 192 ? 37.028 6.171 -67.601 1.00 57.41 192 ARG A O 1
ATOM 1406 N N . PRO A 1 193 ? 36.897 4.147 -66.611 1.00 53.53 193 PRO A N 1
ATOM 1407 C CA . PRO A 1 193 ? 35.790 4.488 -65.703 1.00 53.53 193 PRO A CA 1
ATOM 1408 C C . PRO A 1 193 ? 35.600 3.519 -64.511 1.00 53.53 193 PRO A C 1
ATOM 1410 O O . PRO A 1 193 ? 34.521 3.478 -63.918 1.00 53.53 193 PRO A O 1
ATOM 1413 N N . VAL A 1 194 ? 36.588 2.687 -64.165 1.00 51.62 194 VAL A N 1
ATOM 1414 C CA . VAL A 1 194 ? 36.413 1.678 -63.095 1.00 51.62 194 VAL A CA 1
ATOM 1415 C C . VAL A 1 194 ? 36.622 2.289 -61.705 1.00 51.62 194 VAL A C 1
ATOM 1417 O O . VAL A 1 194 ? 35.822 2.050 -60.800 1.00 51.62 194 VAL A O 1
ATOM 1420 N N . ASP A 1 195 ? 37.624 3.159 -61.553 1.00 54.59 195 ASP A N 1
ATOM 1421 C CA . ASP A 1 195 ? 37.940 3.810 -60.273 1.00 54.59 195 ASP A CA 1
ATOM 1422 C C . ASP A 1 195 ? 36.845 4.781 -59.816 1.00 54.59 195 ASP A C 1
ATOM 1424 O O . ASP A 1 195 ? 36.510 4.836 -58.635 1.00 54.59 195 ASP A O 1
ATOM 1428 N N . SER A 1 196 ? 36.215 5.501 -60.747 1.00 58.62 196 SER A N 1
ATOM 1429 C CA . SER A 1 196 ? 35.113 6.424 -60.456 1.00 58.62 196 SER A CA 1
ATOM 1430 C C . SER A 1 196 ? 33.826 5.698 -60.050 1.00 58.62 196 SER A C 1
ATOM 1432 O O . SER A 1 196 ? 33.130 6.159 -59.148 1.00 58.62 196 SER A O 1
ATOM 1434 N N . ARG A 1 197 ? 33.524 4.526 -60.633 1.00 59.69 197 ARG A N 1
ATOM 1435 C CA . ARG A 1 197 ? 32.406 3.674 -60.178 1.00 59.69 197 ARG A CA 1
ATOM 1436 C C . ARG A 1 197 ? 32.686 3.023 -58.822 1.00 59.69 197 ARG A C 1
ATOM 1438 O O . ARG A 1 197 ? 31.765 2.906 -58.017 1.00 59.69 197 ARG A O 1
ATOM 1445 N N . ARG A 1 198 ? 33.936 2.624 -58.554 1.00 63.00 198 ARG A N 1
ATOM 1446 C CA . ARG A 1 198 ? 34.352 2.066 -57.258 1.00 63.00 198 ARG A CA 1
ATOM 1447 C C . ARG A 1 198 ? 34.234 3.103 -56.139 1.00 63.00 198 ARG A C 1
ATOM 1449 O O . ARG A 1 198 ? 33.612 2.808 -55.126 1.00 63.00 198 ARG A O 1
ATOM 1456 N N . ARG A 1 199 ? 34.721 4.326 -56.371 1.00 63.75 199 ARG A N 1
ATOM 1457 C CA . ARG A 1 199 ? 34.655 5.433 -55.405 1.00 63.75 199 ARG A CA 1
ATOM 1458 C C . ARG A 1 199 ? 33.215 5.820 -55.051 1.00 63.75 199 ARG A C 1
ATOM 1460 O O . ARG A 1 199 ? 32.881 5.932 -53.882 1.00 63.75 199 ARG A O 1
ATOM 1467 N N . ARG A 1 200 ? 32.327 5.892 -56.051 1.00 64.88 200 ARG A N 1
ATOM 1468 C CA . ARG A 1 200 ? 30.896 6.188 -55.839 1.00 64.88 200 ARG A CA 1
ATOM 1469 C C . ARG A 1 200 ? 30.169 5.109 -55.027 1.00 64.88 200 ARG A C 1
ATOM 1471 O O . ARG A 1 200 ? 29.187 5.398 -54.354 1.00 64.88 200 ARG A O 1
ATOM 1478 N N . ARG A 1 201 ? 30.620 3.852 -55.120 1.00 64.69 201 ARG A N 1
ATOM 1479 C CA . ARG A 1 201 ? 30.062 2.731 -54.349 1.00 64.69 201 ARG A CA 1
ATOM 1480 C C . ARG A 1 201 ? 30.525 2.757 -52.891 1.00 64.69 201 ARG A C 1
ATOM 1482 O O . ARG A 1 201 ? 29.748 2.379 -52.028 1.00 64.69 201 ARG A O 1
ATOM 1489 N N . GLU A 1 202 ? 31.756 3.198 -52.650 1.00 65.62 202 GLU A N 1
ATOM 1490 C CA . GLU A 1 202 ? 32.362 3.347 -51.321 1.00 65.62 202 GLU A CA 1
ATOM 1491 C C . GLU A 1 202 ? 31.724 4.524 -50.562 1.00 65.62 202 GLU A C 1
ATOM 1493 O O . GLU A 1 202 ? 31.219 4.333 -49.464 1.00 65.62 202 GLU A O 1
ATOM 1498 N N . GLU A 1 203 ? 31.550 5.679 -51.212 1.00 66.56 203 GLU A N 1
ATOM 1499 C CA . GLU A 1 203 ? 30.845 6.843 -50.642 1.00 66.56 203 GLU A CA 1
ATOM 1500 C C . GLU A 1 203 ? 29.376 6.527 -50.278 1.00 66.56 203 GLU A C 1
ATOM 1502 O O . GLU A 1 203 ? 28.883 6.929 -49.226 1.00 66.56 203 GLU A O 1
ATOM 1507 N N . ALA A 1 204 ? 28.679 5.745 -51.112 1.00 66.88 204 ALA A N 1
ATOM 1508 C CA . ALA A 1 204 ? 27.313 5.293 -50.828 1.00 66.88 204 ALA A CA 1
ATOM 1509 C C . ALA A 1 204 ? 27.233 4.215 -49.727 1.00 66.88 204 ALA A C 1
ATOM 1511 O O . ALA A 1 204 ? 26.151 3.957 -49.194 1.00 66.88 204 ALA A O 1
ATOM 1512 N N . GLN A 1 205 ? 28.343 3.538 -49.425 1.00 70.06 205 GLN A N 1
ATOM 1513 C CA . GLN A 1 205 ? 28.449 2.601 -48.307 1.00 70.06 205 GLN A CA 1
ATOM 1514 C C . GLN A 1 205 ? 28.677 3.383 -47.006 1.00 70.06 205 GLN A C 1
ATOM 1516 O O . GLN A 1 205 ? 27.942 3.175 -46.043 1.00 70.06 205 GLN A O 1
ATOM 1521 N N . ASP A 1 206 ? 29.583 4.362 -47.030 1.00 79.12 206 ASP A N 1
ATOM 1522 C CA . ASP A 1 206 ? 29.884 5.242 -45.899 1.00 79.12 206 ASP A CA 1
ATOM 1523 C C . ASP A 1 206 ? 28.651 6.039 -45.441 1.00 79.12 206 ASP A C 1
ATOM 1525 O O . ASP A 1 206 ? 28.430 6.233 -44.246 1.00 79.12 206 ASP A O 1
ATOM 1529 N N . GLU A 1 207 ? 27.795 6.465 -46.375 1.00 83.12 207 GLU A N 1
ATOM 1530 C CA . GLU A 1 207 ? 26.550 7.170 -46.055 1.00 83.12 207 GLU A CA 1
ATOM 1531 C C . GLU A 1 207 ? 25.511 6.259 -45.374 1.00 83.12 207 GLU A C 1
ATOM 1533 O O . GLU A 1 207 ? 24.816 6.681 -44.445 1.00 83.12 207 GLU A O 1
ATOM 1538 N N . LYS A 1 208 ? 25.442 4.981 -45.771 1.00 87.62 208 LYS A N 1
ATOM 1539 C CA . LYS A 1 208 ? 24.585 3.982 -45.110 1.00 87.62 208 LYS A CA 1
ATOM 1540 C C . LYS A 1 208 ? 25.098 3.648 -43.721 1.00 87.62 208 LYS A C 1
ATOM 1542 O O . LYS A 1 208 ? 24.303 3.586 -42.785 1.00 87.62 208 LYS A O 1
ATOM 1547 N N . ASP A 1 209 ? 26.406 3.473 -43.583 1.00 86.94 209 ASP A N 1
ATOM 1548 C CA . ASP A 1 209 ? 27.030 3.188 -42.297 1.00 86.94 209 ASP A CA 1
ATOM 1549 C C . ASP A 1 209 ? 26.824 4.371 -41.343 1.00 86.94 209 ASP A C 1
ATOM 1551 O O . ASP A 1 209 ? 26.390 4.179 -40.207 1.00 86.94 209 ASP A O 1
ATOM 1555 N N . LYS A 1 210 ? 26.983 5.610 -41.827 1.00 92.62 210 LYS A N 1
ATOM 1556 C CA . LYS A 1 210 ? 26.660 6.826 -41.068 1.00 92.62 210 LYS A CA 1
ATOM 1557 C C . LYS A 1 210 ? 25.193 6.871 -40.630 1.00 92.62 210 LYS A C 1
ATOM 1559 O O . LYS A 1 210 ? 24.920 7.138 -39.461 1.00 92.62 210 LYS A O 1
ATOM 1564 N N . ALA A 1 211 ? 24.252 6.555 -41.519 1.00 91.69 211 ALA A N 1
ATOM 1565 C CA . ALA A 1 211 ? 22.831 6.506 -41.174 1.00 91.69 211 ALA A CA 1
ATOM 1566 C C . ALA A 1 211 ? 22.520 5.438 -40.105 1.00 91.69 211 ALA A C 1
ATOM 1568 O O . ALA A 1 211 ? 21.688 5.662 -39.221 1.00 91.69 211 ALA A O 1
ATOM 1569 N N . VAL A 1 212 ? 23.204 4.289 -40.146 1.00 93.62 212 VAL A N 1
ATOM 1570 C CA . VAL A 1 212 ? 23.085 3.239 -39.123 1.00 93.62 212 VAL A CA 1
ATOM 1571 C C . VAL A 1 212 ? 23.644 3.714 -37.782 1.00 93.62 212 VAL A C 1
ATOM 1573 O O . VAL A 1 212 ? 22.984 3.521 -36.759 1.00 93.62 212 VAL A O 1
ATOM 1576 N N . PHE A 1 213 ? 24.801 4.380 -37.765 1.00 93.19 213 PHE A N 1
ATOM 1577 C CA . PHE A 1 213 ? 25.358 4.959 -36.540 1.00 93.19 213 PHE A CA 1
ATOM 1578 C C . PHE A 1 213 ? 24.420 6.005 -35.923 1.00 93.19 213 PHE A C 1
ATOM 1580 O O . PHE A 1 213 ? 24.098 5.904 -34.740 1.00 93.19 213 PHE A O 1
ATOM 1587 N N . GLU A 1 214 ? 23.886 6.934 -36.719 1.00 95.75 214 GLU A N 1
ATOM 1588 C CA . GLU A 1 214 ? 22.930 7.943 -36.241 1.00 95.75 214 GLU A CA 1
ATOM 1589 C C . GLU A 1 214 ? 21.639 7.312 -35.687 1.00 95.75 214 GLU A C 1
ATOM 1591 O O . GLU A 1 214 ? 21.078 7.770 -34.686 1.00 95.75 214 GLU A O 1
ATOM 1596 N N . MET A 1 215 ? 21.158 6.227 -36.302 1.00 95.75 215 MET A N 1
ATOM 1597 C CA . MET A 1 215 ? 20.004 5.473 -35.808 1.00 95.75 215 MET A CA 1
ATOM 1598 C C . MET A 1 215 ? 20.294 4.797 -34.460 1.00 95.75 215 MET A C 1
ATOM 1600 O O . MET A 1 215 ? 19.436 4.806 -33.569 1.00 95.75 215 MET A O 1
ATOM 1604 N N . ILE A 1 216 ? 21.488 4.225 -34.290 1.00 96.44 216 ILE A N 1
ATOM 1605 C CA . ILE A 1 216 ? 21.917 3.598 -33.034 1.00 96.44 216 ILE A CA 1
ATOM 1606 C C . ILE A 1 216 ? 22.030 4.655 -31.932 1.00 96.44 216 ILE A C 1
ATOM 1608 O O . ILE A 1 216 ? 21.469 4.465 -30.854 1.00 96.44 216 ILE A O 1
ATOM 1612 N N . GLU A 1 217 ? 22.674 5.790 -32.203 1.00 96.56 217 GLU A N 1
ATOM 1613 C CA . GLU A 1 217 ? 22.811 6.891 -31.242 1.00 96.56 217 GLU A CA 1
ATOM 1614 C C . GLU A 1 217 ? 21.454 7.446 -30.799 1.00 96.56 217 GLU A C 1
ATOM 1616 O O . GLU A 1 217 ? 21.219 7.649 -29.601 1.00 96.56 217 GLU A O 1
ATOM 1621 N N . ARG A 1 218 ? 20.522 7.623 -31.745 1.00 96.88 218 ARG A N 1
ATOM 1622 C CA . ARG A 1 218 ? 19.144 8.033 -31.449 1.00 96.88 218 ARG A CA 1
ATOM 1623 C C . ARG A 1 218 ? 18.439 7.016 -30.554 1.00 96.88 218 ARG A C 1
ATOM 1625 O O . ARG A 1 218 ? 17.834 7.403 -29.558 1.00 96.88 218 ARG A O 1
ATOM 1632 N N . SER A 1 219 ? 18.565 5.728 -30.867 1.00 94.50 219 SER A N 1
ATOM 1633 C CA . SER A 1 219 ? 17.931 4.641 -30.108 1.00 94.50 219 SER A CA 1
ATOM 1634 C C . SER A 1 219 ? 18.489 4.526 -28.686 1.00 94.50 219 SER A C 1
ATOM 1636 O O . SER A 1 219 ? 17.742 4.314 -27.730 1.00 94.50 219 SER A O 1
ATOM 1638 N N . VAL A 1 220 ? 19.804 4.695 -28.521 1.00 97.25 220 VAL A N 1
ATOM 1639 C CA . VAL A 1 220 ? 20.461 4.702 -27.206 1.00 97.25 220 VAL A CA 1
ATOM 1640 C C . VAL A 1 220 ? 20.025 5.920 -26.392 1.00 97.25 220 VAL A C 1
ATOM 1642 O O . VAL A 1 220 ? 19.692 5.783 -25.215 1.00 97.25 220 VAL A O 1
ATOM 1645 N N . SER A 1 221 ? 19.964 7.097 -27.017 1.00 94.88 221 SER A N 1
ATOM 1646 C CA . SER A 1 221 ? 19.516 8.331 -26.363 1.00 94.88 221 SER A CA 1
ATOM 1647 C C . SER A 1 221 ? 18.049 8.252 -25.933 1.00 94.88 221 SER A C 1
ATOM 1649 O O . SER A 1 221 ? 17.699 8.653 -24.822 1.00 94.88 221 SER A O 1
ATOM 1651 N N . GLU A 1 222 ? 17.188 7.677 -26.774 1.00 95.81 222 GLU A N 1
ATOM 1652 C CA . GLU A 1 222 ? 15.779 7.450 -26.457 1.00 95.81 222 GLU A CA 1
ATOM 1653 C C . GLU A 1 222 ? 15.609 6.450 -25.308 1.00 95.81 222 GLU A C 1
ATOM 1655 O O . GLU A 1 222 ? 14.857 6.720 -24.367 1.00 95.81 222 GLU A O 1
ATOM 1660 N N . ARG A 1 223 ? 16.352 5.334 -25.330 1.00 95.50 223 ARG A N 1
ATOM 1661 C CA . ARG A 1 223 ? 16.352 4.358 -24.232 1.00 95.50 223 ARG A CA 1
ATOM 1662 C C . ARG A 1 223 ? 16.788 5.005 -22.922 1.00 95.50 223 ARG A C 1
ATOM 1664 O O . ARG A 1 223 ? 16.095 4.841 -21.922 1.00 95.50 223 ARG A O 1
ATOM 1671 N N . LYS A 1 224 ? 17.868 5.788 -22.936 1.00 95.81 224 LYS A N 1
ATOM 1672 C CA . LYS A 1 224 ? 18.359 6.499 -21.751 1.00 95.81 224 LYS A CA 1
ATOM 1673 C C . LYS A 1 224 ? 17.321 7.489 -21.215 1.00 95.81 224 LYS A C 1
ATOM 1675 O O . LYS A 1 224 ? 17.001 7.464 -20.036 1.00 95.81 224 LYS A O 1
ATOM 1680 N N . SER A 1 225 ? 16.690 8.273 -22.091 1.00 94.19 225 SER A N 1
ATOM 1681 C CA . SER A 1 225 ? 15.594 9.175 -21.705 1.00 94.19 225 SER A CA 1
ATOM 1682 C C . SER A 1 225 ? 14.390 8.434 -21.105 1.00 94.19 225 SER A C 1
ATOM 1684 O O . SER A 1 225 ? 13.728 8.938 -20.192 1.00 94.19 225 SER A O 1
ATOM 1686 N N . ALA A 1 226 ? 14.063 7.249 -21.625 1.00 93.56 226 ALA A N 1
ATOM 1687 C CA . ALA A 1 226 ? 12.992 6.417 -21.089 1.00 93.56 226 ALA A CA 1
ATOM 1688 C C . ALA A 1 226 ? 13.363 5.818 -19.722 1.00 93.56 226 ALA A C 1
ATOM 1690 O O . ALA A 1 226 ? 12.511 5.757 -18.834 1.00 93.56 226 ALA A O 1
ATOM 1691 N N . GLU A 1 227 ? 14.616 5.407 -19.538 1.00 93.00 227 GLU A N 1
ATOM 1692 C CA . GLU A 1 227 ? 15.154 4.937 -18.260 1.00 93.00 227 GLU A CA 1
ATOM 1693 C C . GLU A 1 227 ? 15.170 6.051 -17.211 1.00 93.00 227 GLU A C 1
ATOM 1695 O O . GLU A 1 227 ? 14.676 5.826 -16.109 1.00 93.00 227 GLU A O 1
ATOM 1700 N N . ASP A 1 228 ? 15.584 7.269 -17.562 1.00 94.81 228 ASP A N 1
ATOM 1701 C CA . ASP A 1 228 ? 15.559 8.429 -16.661 1.00 94.81 228 ASP A CA 1
ATOM 1702 C C . ASP A 1 228 ? 14.129 8.753 -16.201 1.00 94.81 228 ASP A C 1
ATOM 1704 O O . ASP A 1 228 ? 13.871 9.000 -15.021 1.00 94.81 228 ASP A O 1
ATOM 1708 N N . ARG A 1 229 ? 13.152 8.679 -17.117 1.00 93.81 229 ARG A N 1
ATOM 1709 C CA . ARG A 1 229 ? 11.728 8.840 -16.780 1.00 93.81 229 ARG A CA 1
ATOM 1710 C C . ARG A 1 229 ? 11.234 7.747 -15.833 1.00 93.81 229 ARG A C 1
ATOM 1712 O O . ARG A 1 229 ? 10.475 8.041 -14.908 1.00 93.81 229 ARG A O 1
ATOM 1719 N N . ARG A 1 230 ? 11.657 6.497 -16.044 1.00 92.81 230 ARG A N 1
ATOM 1720 C CA . ARG A 1 230 ? 11.337 5.378 -15.143 1.00 92.81 230 ARG A CA 1
ATOM 1721 C C . ARG A 1 230 ? 11.987 5.574 -13.777 1.00 92.81 230 ARG A C 1
ATOM 1723 O O . ARG A 1 230 ? 11.296 5.419 -12.777 1.00 92.81 230 ARG A O 1
ATOM 1730 N N . ALA A 1 231 ? 13.255 5.971 -13.726 1.00 91.75 231 ALA A N 1
ATOM 1731 C CA . ALA A 1 231 ? 13.976 6.246 -12.489 1.00 91.75 231 ALA A CA 1
ATOM 1732 C C . ALA A 1 231 ? 13.293 7.361 -11.682 1.00 91.75 231 ALA A C 1
ATOM 1734 O O . ALA A 1 231 ? 12.991 7.168 -10.507 1.00 91.75 231 ALA A O 1
ATOM 1735 N N . ALA A 1 232 ? 12.925 8.471 -12.328 1.00 92.06 232 ALA A N 1
ATOM 1736 C CA . ALA A 1 232 ? 12.203 9.566 -11.682 1.00 92.06 232 ALA A CA 1
ATOM 1737 C C . ALA A 1 232 ? 10.818 9.139 -11.155 1.00 92.06 232 ALA A C 1
ATOM 1739 O O . ALA A 1 232 ? 10.386 9.581 -10.090 1.00 92.06 232 ALA A O 1
ATOM 1740 N N . ALA A 1 233 ? 10.102 8.274 -11.881 1.00 90.19 233 ALA A N 1
ATOM 1741 C CA . ALA A 1 233 ? 8.830 7.724 -11.414 1.00 90.19 233 ALA A CA 1
ATOM 1742 C C . ALA A 1 233 ? 9.017 6.786 -10.208 1.00 90.19 233 ALA A C 1
ATOM 1744 O O . ALA A 1 233 ? 8.246 6.855 -9.248 1.00 90.19 233 ALA A O 1
ATOM 1745 N N . VAL A 1 234 ? 10.058 5.949 -10.236 1.00 90.06 234 VAL A N 1
ATOM 1746 C CA . VAL A 1 234 ? 10.415 5.045 -9.135 1.00 90.06 234 VAL A CA 1
ATOM 1747 C C . VAL A 1 234 ? 10.825 5.829 -7.890 1.00 90.06 234 VAL A C 1
ATOM 1749 O O . VAL A 1 234 ? 10.394 5.459 -6.807 1.00 90.06 234 VAL A O 1
ATOM 1752 N N . GLU A 1 235 ? 11.553 6.941 -8.020 1.00 86.50 235 GLU A N 1
ATOM 1753 C CA . GLU A 1 235 ? 11.933 7.798 -6.884 1.00 86.50 235 GLU A CA 1
ATOM 1754 C C . GLU A 1 235 ? 10.725 8.521 -6.256 1.00 86.50 235 GLU A C 1
ATOM 1756 O O . GLU A 1 235 ? 10.666 8.731 -5.044 1.00 86.50 235 GLU A O 1
ATOM 1761 N N . ARG A 1 236 ? 9.712 8.878 -7.057 1.00 91.19 236 ARG A N 1
ATOM 1762 C CA . ARG A 1 236 ? 8.484 9.523 -6.553 1.00 91.19 236 ARG A CA 1
ATOM 1763 C C . ARG A 1 236 ? 7.558 8.557 -5.820 1.00 91.19 236 ARG A C 1
ATOM 1765 O O . ARG A 1 236 ? 6.839 8.979 -4.916 1.00 91.19 236 ARG A O 1
ATOM 1772 N N . ARG A 1 237 ? 7.566 7.278 -6.198 1.00 92.44 237 ARG A N 1
ATOM 1773 C CA . ARG A 1 237 ? 6.703 6.244 -5.615 1.00 92.44 237 ARG A CA 1
ATOM 1774 C C . ARG A 1 237 ? 6.825 6.116 -4.085 1.00 92.44 237 ARG A C 1
ATOM 1776 O O . ARG A 1 237 ? 5.777 6.201 -3.449 1.00 92.44 237 ARG A O 1
ATOM 1783 N N . PRO A 1 238 ? 8.020 5.981 -3.473 1.00 89.81 238 PRO A N 1
ATOM 1784 C CA . PRO A 1 238 ? 8.137 5.842 -2.022 1.00 89.81 238 PRO A CA 1
ATOM 1785 C C . PRO A 1 238 ? 7.647 7.084 -1.276 1.00 89.81 238 PRO A C 1
ATOM 1787 O O . PRO A 1 238 ? 6.988 6.941 -0.257 1.00 89.81 238 PRO A O 1
ATOM 1790 N N . ARG A 1 239 ? 7.870 8.297 -1.804 1.00 91.25 239 ARG A N 1
ATOM 1791 C CA . ARG A 1 239 ? 7.363 9.533 -1.175 1.00 91.25 239 ARG A CA 1
ATOM 1792 C C . ARG A 1 239 ? 5.835 9.593 -1.159 1.00 91.25 239 ARG A C 1
ATOM 1794 O O . ARG A 1 239 ? 5.236 10.051 -0.193 1.00 91.25 239 ARG A O 1
ATOM 1801 N N . LEU A 1 240 ? 5.190 9.151 -2.238 1.00 92.56 240 LEU A N 1
ATOM 1802 C CA . LEU A 1 240 ? 3.728 9.082 -2.293 1.00 92.56 240 LEU A CA 1
ATOM 1803 C C . LEU A 1 240 ? 3.177 8.010 -1.349 1.00 92.56 240 LEU A C 1
ATOM 1805 O O . LEU A 1 240 ? 2.147 8.227 -0.718 1.00 92.56 240 LEU A O 1
ATOM 1809 N N . GLU A 1 241 ? 3.862 6.874 -1.253 1.00 94.69 241 GLU A N 1
ATOM 1810 C CA . GLU A 1 241 ? 3.498 5.784 -0.350 1.00 94.69 241 GLU A CA 1
ATOM 1811 C C . GLU A 1 241 ? 3.668 6.188 1.121 1.00 94.69 241 GLU A C 1
ATOM 1813 O O . GLU A 1 241 ? 2.759 5.972 1.915 1.00 94.69 241 GLU A O 1
ATOM 1818 N N . GLU A 1 242 ? 4.751 6.887 1.463 1.00 95.50 242 GLU A N 1
ATOM 1819 C CA . GLU A 1 242 ? 4.967 7.478 2.786 1.00 95.50 242 GLU A CA 1
ATOM 1820 C C . GLU A 1 242 ? 3.859 8.477 3.150 1.00 95.50 242 GLU A C 1
ATOM 1822 O O . GLU A 1 242 ? 3.241 8.355 4.207 1.00 95.50 242 GLU A O 1
ATOM 1827 N N . ASN A 1 243 ? 3.531 9.413 2.254 1.00 95.31 243 ASN A N 1
ATOM 1828 C CA . ASN A 1 243 ? 2.436 10.361 2.478 1.00 95.31 243 ASN A CA 1
ATOM 1829 C C . ASN A 1 243 ? 1.082 9.655 2.658 1.00 95.31 243 ASN A C 1
ATOM 1831 O O . ASN A 1 243 ? 0.263 10.083 3.474 1.00 95.31 243 ASN A O 1
ATOM 1835 N N . ARG A 1 244 ? 0.835 8.569 1.912 1.00 97.00 244 ARG A N 1
ATOM 1836 C CA . ARG A 1 244 ? -0.385 7.767 2.062 1.00 97.00 244 ARG A CA 1
ATOM 1837 C C . ARG A 1 244 ? -0.445 7.125 3.446 1.00 97.00 244 ARG A C 1
ATOM 1839 O O . ARG A 1 244 ? -1.465 7.257 4.114 1.00 97.00 244 ARG A O 1
ATOM 1846 N N . LEU A 1 245 ? 0.643 6.492 3.885 1.00 96.25 245 LEU A N 1
ATOM 1847 C CA . LEU A 1 245 ? 0.727 5.851 5.199 1.00 96.25 245 LEU A CA 1
ATOM 1848 C C . LEU A 1 245 ? 0.559 6.862 6.339 1.00 96.25 245 LEU A C 1
ATOM 1850 O O . LEU A 1 245 ? -0.131 6.582 7.314 1.00 96.25 245 LEU A O 1
ATOM 1854 N N . GLN A 1 246 ? 1.133 8.059 6.209 1.00 95.94 246 GLN A N 1
ATOM 1855 C CA . GLN A 1 246 ? 0.936 9.135 7.184 1.00 95.94 246 GLN A CA 1
ATOM 1856 C C . GLN A 1 246 ? -0.531 9.569 7.263 1.00 95.94 246 GLN A C 1
ATOM 1858 O O . GLN A 1 246 ? -1.067 9.744 8.356 1.00 95.94 246 GLN A O 1
ATOM 1863 N N . HIS A 1 247 ? -1.197 9.714 6.116 1.00 96.94 247 HIS A N 1
ATOM 1864 C CA . HIS A 1 247 ? -2.616 10.050 6.086 1.00 96.94 247 HIS A CA 1
ATOM 1865 C C . HIS A 1 247 ? -3.478 8.947 6.713 1.00 96.94 247 HIS A C 1
ATOM 1867 O O . HIS A 1 247 ? -4.326 9.239 7.552 1.00 96.94 247 HIS A O 1
ATOM 1873 N N . GLU A 1 248 ? -3.232 7.685 6.354 1.00 96.06 248 GLU A N 1
ATOM 1874 C CA . GLU A 1 248 ? -3.923 6.523 6.923 1.00 96.06 248 GLU A CA 1
ATOM 1875 C C . GLU A 1 248 ? -3.732 6.443 8.444 1.00 96.06 248 GLU A C 1
ATOM 1877 O O . GLU A 1 248 ? -4.704 6.243 9.173 1.00 96.06 248 GLU A O 1
ATOM 1882 N N . LYS A 1 249 ? -2.513 6.696 8.937 1.00 97.19 249 LYS A N 1
ATOM 1883 C CA . LYS A 1 249 ? -2.214 6.758 10.371 1.00 97.19 249 LYS A CA 1
ATOM 1884 C C . LYS A 1 249 ? -3.034 7.836 11.083 1.00 97.19 249 LYS A C 1
ATOM 1886 O O . LYS A 1 249 ? -3.671 7.537 12.087 1.00 97.19 249 LYS A O 1
ATOM 1891 N N . LEU A 1 250 ? -3.063 9.062 10.555 1.00 97.06 250 LEU A N 1
ATOM 1892 C CA . LEU A 1 250 ? -3.835 10.160 11.152 1.00 97.06 250 LEU A CA 1
ATOM 1893 C C . LEU A 1 250 ? -5.339 9.860 11.182 1.00 97.06 250 LEU A C 1
ATOM 1895 O O . LEU A 1 250 ? -6.015 10.161 12.163 1.00 97.06 250 LEU A O 1
ATOM 1899 N N . VAL A 1 251 ? -5.866 9.250 10.118 1.00 97.31 251 VAL A N 1
ATOM 1900 C CA . VAL A 1 251 ? -7.273 8.832 10.057 1.00 97.31 251 VAL A CA 1
ATOM 1901 C C . VAL A 1 251 ? -7.566 7.762 11.107 1.00 97.31 251 VAL A C 1
ATOM 1903 O O . VAL A 1 251 ? -8.586 7.844 11.790 1.00 97.31 251 VAL A O 1
ATOM 1906 N N . HIS A 1 252 ? -6.675 6.782 11.264 1.00 95.62 252 HIS A N 1
ATOM 1907 C CA . HIS A 1 252 ? -6.832 5.736 12.267 1.00 95.62 252 HIS A CA 1
ATOM 1908 C C . HIS A 1 252 ? -6.782 6.298 13.693 1.00 95.62 252 HIS A C 1
ATOM 1910 O O . HIS A 1 252 ? -7.668 6.008 14.492 1.00 95.62 252 HIS A O 1
ATOM 1916 N N . GLU A 1 253 ? -5.808 7.157 14.000 1.00 96.25 253 GLU A N 1
ATOM 1917 C CA . GLU A 1 253 ? -5.698 7.821 15.305 1.00 96.25 253 GLU A CA 1
ATOM 1918 C C . GLU A 1 253 ? -6.956 8.636 15.636 1.00 96.25 253 GLU A C 1
ATOM 1920 O O . GLU A 1 253 ? -7.474 8.555 16.752 1.00 96.25 253 GLU A O 1
ATOM 1925 N N . HIS A 1 254 ? -7.498 9.365 14.656 1.00 96.38 254 HIS A N 1
ATOM 1926 C CA . HIS A 1 254 ? -8.748 10.102 14.823 1.00 96.38 254 HIS A CA 1
ATOM 1927 C C . HIS A 1 254 ? -9.932 9.170 15.109 1.00 96.38 254 HIS A C 1
ATOM 1929 O O . HIS A 1 254 ? -10.695 9.413 16.042 1.00 96.38 254 HIS A O 1
ATOM 1935 N N . ALA A 1 255 ? -10.068 8.078 14.353 1.00 96.69 255 ALA A N 1
ATOM 1936 C CA . ALA A 1 255 ? -11.140 7.106 14.553 1.00 96.69 255 ALA A CA 1
ATOM 1937 C C . ALA A 1 255 ? -11.059 6.429 15.932 1.00 96.69 255 ALA A C 1
ATOM 1939 O O . ALA A 1 255 ? -12.081 6.239 16.590 1.00 96.69 255 ALA A O 1
ATOM 1940 N N . VAL A 1 256 ? -9.853 6.104 16.407 1.00 96.62 256 VAL A N 1
ATOM 1941 C CA . VAL A 1 256 ? -9.640 5.544 17.751 1.00 96.62 256 VAL A CA 1
ATOM 1942 C C . VAL A 1 256 ? -10.041 6.550 18.831 1.00 96.62 256 VAL A C 1
ATOM 1944 O O . VAL A 1 256 ? -10.734 6.180 19.780 1.00 96.62 256 VAL A O 1
ATOM 1947 N N . ALA A 1 257 ? -9.670 7.824 18.678 1.00 95.62 257 ALA A N 1
ATOM 1948 C CA . ALA A 1 257 ? -10.068 8.877 19.609 1.00 95.62 257 ALA A CA 1
ATOM 1949 C C . ALA A 1 257 ? -11.598 9.068 19.645 1.00 95.62 257 ALA A C 1
ATOM 1951 O O . ALA A 1 257 ? -12.191 9.170 20.723 1.00 95.62 257 ALA A O 1
ATOM 1952 N N . GLU A 1 258 ? -12.262 9.052 18.488 1.00 95.88 258 GLU A N 1
ATOM 1953 C CA . GLU A 1 258 ? -13.726 9.110 18.401 1.00 95.88 258 GLU A CA 1
ATOM 1954 C C . GLU A 1 258 ? -14.389 7.895 19.062 1.00 95.88 258 GLU A C 1
ATOM 1956 O O . GLU A 1 258 ? -15.312 8.055 19.863 1.00 95.88 258 GLU A O 1
ATOM 1961 N N . CYS A 1 259 ? -13.893 6.682 18.809 1.00 95.75 259 CYS A N 1
ATOM 1962 C CA . CYS A 1 259 ? -14.389 5.474 19.465 1.00 95.75 259 CYS A CA 1
ATOM 1963 C C . CYS A 1 259 ? -14.257 5.570 20.989 1.00 95.75 259 CYS A C 1
ATOM 1965 O O . CYS A 1 259 ? -15.254 5.381 21.688 1.00 95.75 259 CYS A O 1
ATOM 1967 N N . ALA A 1 260 ? -13.084 5.954 21.499 1.00 95.62 260 ALA A N 1
ATOM 1968 C CA . ALA A 1 260 ? -12.838 6.099 22.932 1.00 95.62 260 ALA A CA 1
ATOM 1969 C C . ALA A 1 260 ? -13.761 7.146 23.577 1.00 95.62 260 ALA A C 1
ATOM 1971 O O . ALA A 1 260 ? -14.330 6.906 24.643 1.00 95.62 260 ALA A O 1
ATOM 1972 N N . THR A 1 261 ? -13.971 8.291 22.921 1.00 95.38 261 THR A N 1
ATOM 1973 C CA . THR A 1 261 ? -14.890 9.326 23.430 1.00 95.38 261 THR A CA 1
ATOM 1974 C C . THR A 1 261 ? -16.341 8.842 23.436 1.00 95.38 261 THR A C 1
ATOM 1976 O O . THR A 1 261 ? -17.065 9.066 24.408 1.00 95.38 261 THR A O 1
ATOM 1979 N N . SER A 1 262 ? -16.763 8.118 22.395 1.00 94.88 262 SER A N 1
ATOM 1980 C CA . SER A 1 262 ? -18.107 7.543 22.313 1.00 94.88 262 SER A CA 1
ATOM 1981 C C . SER A 1 262 ? -18.340 6.462 23.375 1.00 94.88 262 SER A C 1
ATOM 1983 O O . SER A 1 262 ? -19.421 6.385 23.962 1.00 94.88 262 SER A O 1
ATOM 1985 N N . GLU A 1 263 ? -17.323 5.652 23.666 1.00 95.94 263 GLU A N 1
ATOM 1986 C CA . GLU A 1 263 ? -17.377 4.606 24.680 1.00 95.94 263 GLU A CA 1
ATOM 1987 C C . GLU A 1 263 ? -17.415 5.203 26.087 1.00 95.94 263 GLU A C 1
ATOM 1989 O O . GLU A 1 263 ? -18.267 4.819 26.889 1.00 95.94 263 GLU A O 1
ATOM 1994 N N . ALA A 1 264 ? -16.590 6.217 26.360 1.00 96.38 264 ALA A N 1
ATOM 1995 C CA . ALA A 1 264 ? -16.636 6.964 27.612 1.00 96.38 264 ALA A CA 1
ATOM 1996 C C . ALA A 1 264 ? -18.020 7.596 27.844 1.00 96.38 264 ALA A C 1
ATOM 1998 O O . ALA A 1 264 ? -18.579 7.483 28.937 1.00 96.38 264 ALA A O 1
ATOM 1999 N N . ALA A 1 265 ? -18.624 8.184 26.805 1.00 96.81 265 ALA A N 1
ATOM 2000 C CA . ALA A 1 265 ? -19.974 8.738 26.882 1.00 96.81 265 ALA A CA 1
ATOM 2001 C C . ALA A 1 265 ? -21.032 7.659 27.180 1.00 96.81 265 ALA A C 1
ATOM 2003 O O . ALA A 1 265 ? -21.928 7.875 28.000 1.00 96.81 265 ALA A O 1
ATOM 2004 N N . ARG A 1 266 ? -20.920 6.470 26.569 1.00 96.56 266 ARG A N 1
ATOM 2005 C CA . ARG A 1 266 ? -21.808 5.328 26.857 1.00 96.56 266 ARG A CA 1
ATOM 2006 C C . ARG A 1 266 ? -21.647 4.824 28.287 1.00 96.56 266 ARG A C 1
ATOM 2008 O O . ARG A 1 266 ? -22.654 4.585 28.951 1.00 96.56 266 ARG A O 1
ATOM 2015 N N . ALA A 1 267 ? -20.415 4.691 28.771 1.00 96.88 267 ALA A N 1
ATOM 2016 C CA . ALA A 1 267 ? -20.135 4.273 30.140 1.00 96.88 267 ALA A CA 1
ATOM 2017 C C . ALA A 1 267 ? -20.710 5.273 31.154 1.00 96.88 267 ALA A C 1
ATOM 2019 O O . ALA A 1 267 ? -21.364 4.875 32.119 1.00 96.88 267 ALA A O 1
ATOM 2020 N N . GLN A 1 268 ? -20.551 6.575 30.899 1.00 96.88 268 GLN A N 1
ATOM 2021 C CA . GLN A 1 268 ? -21.118 7.626 31.741 1.00 96.88 268 GLN A CA 1
ATOM 2022 C C . GLN A 1 268 ? -22.653 7.597 31.744 1.00 96.88 268 GLN A C 1
ATOM 2024 O O . GLN A 1 268 ? -23.268 7.695 32.808 1.00 96.88 268 GLN A O 1
ATOM 2029 N N . ALA A 1 269 ? -23.284 7.402 30.582 1.00 97.56 269 ALA A N 1
ATOM 2030 C CA . ALA A 1 269 ? -24.735 7.261 30.483 1.00 97.56 269 ALA A CA 1
ATOM 2031 C C . ALA A 1 269 ? -25.249 6.014 31.226 1.00 97.56 269 ALA A C 1
ATOM 2033 O O . ALA A 1 269 ? -26.252 6.089 31.937 1.00 97.56 269 ALA A O 1
ATOM 2034 N N . ALA A 1 270 ? -24.545 4.884 31.118 1.00 97.50 270 ALA A N 1
ATOM 2035 C CA . ALA A 1 270 ? -24.880 3.658 31.837 1.00 97.50 270 ALA A CA 1
ATOM 2036 C C . ALA A 1 270 ? -24.746 3.829 33.359 1.00 97.50 270 ALA A C 1
ATOM 2038 O O . ALA A 1 270 ? -25.631 3.406 34.104 1.00 97.50 270 ALA A O 1
ATOM 2039 N N . ALA A 1 271 ? -23.690 4.502 33.824 1.00 97.31 271 ALA A N 1
ATOM 2040 C CA . ALA A 1 271 ? -23.504 4.815 35.238 1.00 97.31 271 ALA A CA 1
ATOM 2041 C C . ALA A 1 271 ? -24.624 5.725 35.774 1.00 97.31 271 ALA A C 1
ATOM 2043 O O . ALA A 1 271 ? -25.180 5.454 36.839 1.00 97.31 271 ALA A O 1
ATOM 2044 N N . ALA A 1 272 ? -25.018 6.754 35.015 1.00 97.50 272 ALA A N 1
ATOM 2045 C CA . ALA A 1 272 ? -26.135 7.627 35.376 1.00 97.50 272 ALA A CA 1
ATOM 2046 C C . ALA A 1 272 ? -27.472 6.863 35.437 1.00 97.50 272 ALA A C 1
ATOM 2048 O O . ALA A 1 272 ? -28.240 7.024 36.386 1.00 97.50 272 ALA A O 1
ATOM 2049 N N . ALA A 1 273 ? -27.734 5.977 34.471 1.00 97.62 273 ALA A N 1
ATOM 2050 C CA . ALA A 1 273 ? -28.926 5.130 34.473 1.00 97.62 273 ALA A CA 1
ATOM 2051 C C . ALA A 1 273 ? -28.951 4.168 35.675 1.00 97.62 273 ALA A C 1
ATOM 2053 O O . ALA A 1 273 ? -29.993 4.003 36.313 1.00 97.62 273 ALA A O 1
ATOM 2054 N N . ALA A 1 274 ? -27.808 3.572 36.028 1.00 97.62 274 ALA A N 1
ATOM 2055 C CA . ALA A 1 274 ? -27.685 2.712 37.201 1.00 97.62 274 ALA A CA 1
ATOM 2056 C C . ALA A 1 274 ? -27.930 3.481 38.510 1.00 97.62 274 ALA A C 1
ATOM 2058 O O . ALA A 1 274 ? -28.645 2.982 39.381 1.00 97.62 274 ALA A O 1
ATOM 2059 N N . ALA A 1 275 ? -27.404 4.705 38.628 1.00 97.19 275 ALA A N 1
ATOM 2060 C CA . ALA A 1 275 ? -27.640 5.575 39.779 1.00 97.19 275 ALA A CA 1
ATOM 2061 C C . ALA A 1 275 ? -29.131 5.919 39.938 1.00 97.19 275 ALA A C 1
ATOM 2063 O O . ALA A 1 275 ? -29.682 5.771 41.030 1.00 97.19 275 ALA A O 1
ATOM 2064 N N . ASN A 1 276 ? -29.814 6.275 38.845 1.00 97.31 276 ASN A N 1
ATOM 2065 C CA . ASN A 1 276 ? -31.257 6.538 38.859 1.00 97.31 276 ASN A CA 1
ATOM 2066 C C . ASN A 1 276 ? -32.056 5.290 39.259 1.00 97.31 276 ASN A C 1
ATOM 2068 O O . ASN A 1 276 ? -32.931 5.354 40.120 1.00 97.31 276 ASN A O 1
ATOM 2072 N N . ALA A 1 277 ? -31.711 4.123 38.710 1.00 97.69 277 ALA A N 1
ATOM 2073 C CA . ALA A 1 277 ? -32.370 2.871 39.065 1.00 97.69 277 ALA A CA 1
ATOM 2074 C C . ALA A 1 277 ? -32.125 2.465 40.533 1.00 97.69 277 ALA A C 1
ATOM 2076 O O . ALA A 1 277 ? -32.964 1.796 41.141 1.00 97.69 277 ALA A O 1
ATOM 2077 N N . ALA A 1 278 ? -30.978 2.822 41.117 1.00 97.38 278 ALA A N 1
ATOM 2078 C CA . ALA A 1 278 ? -30.711 2.626 42.540 1.00 97.38 278 ALA A CA 1
ATOM 2079 C C . ALA A 1 278 ? -31.555 3.578 43.404 1.00 97.38 278 ALA A C 1
ATOM 2081 O O . ALA A 1 278 ? -32.152 3.132 44.386 1.00 97.38 278 ALA A O 1
ATOM 2082 N N . ALA A 1 279 ? -31.675 4.847 43.002 1.00 97.38 279 ALA A N 1
ATOM 2083 C CA . ALA A 1 279 ? -32.525 5.827 43.673 1.00 97.38 279 ALA A CA 1
ATOM 2084 C C . ALA A 1 279 ? -34.000 5.389 43.684 1.00 97.38 279 ALA A C 1
ATOM 2086 O O . ALA A 1 279 ? -34.614 5.348 44.750 1.00 97.38 279 ALA A O 1
ATOM 2087 N N . GLU A 1 280 ? -34.541 4.940 42.545 1.00 97.75 280 GLU A N 1
ATOM 2088 C CA . GLU A 1 280 ? -35.914 4.421 42.482 1.00 97.75 280 GLU A CA 1
ATOM 2089 C C . GLU A 1 280 ? -36.124 3.194 43.383 1.00 97.75 280 GLU A C 1
ATOM 2091 O O . GLU A 1 280 ? -37.170 3.048 44.014 1.00 97.75 280 GLU A O 1
ATOM 2096 N N . ARG A 1 281 ? -35.150 2.273 43.449 1.00 97.25 281 ARG A N 1
ATOM 2097 C CA . ARG A 1 281 ? -35.237 1.113 44.354 1.00 97.25 281 ARG A CA 1
ATOM 2098 C C . ARG A 1 281 ? -35.259 1.550 45.817 1.00 97.25 281 ARG A C 1
ATOM 2100 O O . ARG A 1 281 ? -36.039 0.997 46.587 1.00 97.25 281 ARG A O 1
ATOM 2107 N N . ALA A 1 282 ? -34.455 2.546 46.188 1.00 97.25 282 ALA A N 1
ATOM 2108 C CA . ALA A 1 282 ? -34.441 3.098 47.540 1.00 97.25 282 ALA A CA 1
ATOM 2109 C C . ALA A 1 282 ? -35.756 3.814 47.892 1.00 97.25 282 ALA A C 1
ATOM 2111 O O . ALA A 1 282 ? -36.228 3.727 49.023 1.00 97.25 282 ALA A O 1
ATOM 2112 N N . GLU A 1 283 ? -36.381 4.511 46.942 1.00 97.19 283 GLU A N 1
ATOM 2113 C CA . GLU A 1 283 ? -37.716 5.093 47.137 1.00 97.19 283 GLU A CA 1
ATOM 2114 C C . GLU A 1 283 ? -38.796 4.022 47.293 1.00 97.19 283 GLU A C 1
ATOM 2116 O O . GLU A 1 283 ? -39.584 4.088 48.237 1.00 97.19 283 GLU A O 1
ATOM 2121 N N . ARG A 1 284 ? -38.790 2.990 46.440 1.00 97.38 284 ARG A N 1
ATOM 2122 C CA . ARG A 1 284 ? -39.708 1.850 46.574 1.00 97.38 284 ARG A CA 1
ATOM 2123 C C . ARG A 1 284 ? -39.545 1.166 47.934 1.00 97.38 284 ARG A C 1
ATOM 2125 O O . ARG A 1 284 ? -40.547 0.917 48.597 1.00 97.38 284 ARG A O 1
ATOM 2132 N N . ALA A 1 285 ? -38.313 0.933 48.389 1.00 97.50 285 ALA A N 1
ATOM 2133 C CA . ALA A 1 285 ? -38.043 0.344 49.702 1.00 97.50 285 ALA A CA 1
ATOM 2134 C C . ALA A 1 285 ? -38.613 1.198 50.847 1.00 97.50 285 ALA A C 1
ATOM 2136 O O . ALA A 1 285 ? -39.366 0.685 51.673 1.00 97.50 285 ALA A O 1
ATOM 2137 N N . ARG A 1 286 ? -38.360 2.516 50.833 1.00 97.50 286 ARG A N 1
ATOM 2138 C CA . ARG A 1 286 ? -38.929 3.456 51.815 1.00 97.50 286 ARG A CA 1
ATOM 2139 C C . ARG A 1 286 ? -40.459 3.455 51.805 1.00 97.50 286 ARG A C 1
ATOM 2141 O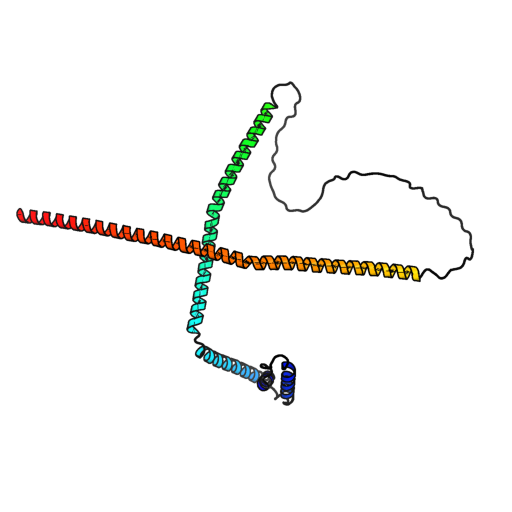 O . ARG A 1 286 ? -41.080 3.470 52.863 1.00 97.50 286 ARG A O 1
ATOM 2148 N N . SER A 1 287 ? -41.082 3.401 50.626 1.00 97.12 287 SER A N 1
ATOM 2149 C CA . SER A 1 287 ? -42.546 3.335 50.517 1.00 97.12 287 SER A CA 1
ATOM 2150 C C . SER A 1 287 ? -43.121 2.051 51.129 1.00 97.12 287 SER A C 1
ATOM 2152 O O . SER A 1 287 ? -44.138 2.098 51.820 1.00 97.12 287 SER A O 1
ATOM 2154 N N . MET A 1 288 ? -42.436 0.918 50.946 1.00 97.19 288 MET A N 1
ATOM 2155 C CA . MET A 1 288 ? -42.834 -0.372 51.511 1.00 97.19 288 MET A CA 1
ATOM 2156 C C . MET A 1 288 ? -42.691 -0.406 53.035 1.00 97.19 288 MET A C 1
ATOM 2158 O O . MET A 1 288 ? -43.575 -0.937 53.703 1.00 97.19 288 MET A O 1
ATOM 2162 N N . GLU A 1 289 ? -41.628 0.184 53.590 1.00 96.75 289 GLU A N 1
ATOM 2163 C CA . GLU A 1 289 ? 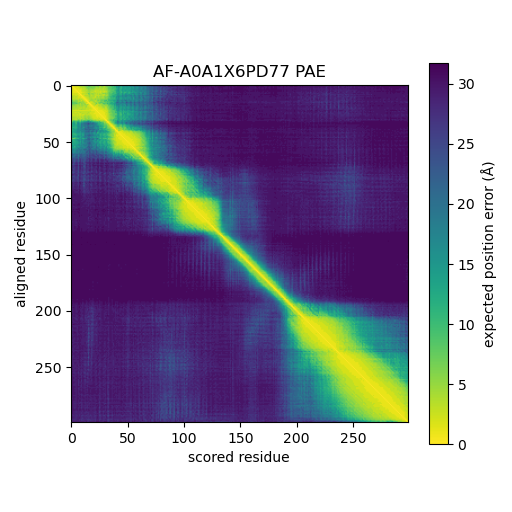-41.453 0.334 55.044 1.00 96.75 289 GLU A CA 1
ATOM 2164 C C . GLU A 1 289 ? -42.549 1.198 55.678 1.00 96.75 289 GLU A C 1
ATOM 2166 O O . GLU A 1 289 ? -43.065 0.874 56.747 1.00 96.75 289 GLU A O 1
ATOM 2171 N N . LEU A 1 290 ? -42.953 2.283 55.011 1.00 96.75 290 LEU A N 1
ATOM 2172 C CA . LEU A 1 290 ? -44.059 3.113 55.487 1.00 96.75 290 LEU A CA 1
ATOM 2173 C C . LEU A 1 290 ? -45.382 2.340 55.487 1.00 96.75 290 LEU A C 1
ATOM 2175 O O . LEU A 1 290 ? -46.125 2.414 56.464 1.00 96.75 290 LEU A O 1
ATOM 2179 N N . LEU A 1 291 ? -45.670 1.580 54.425 1.00 96.56 291 LEU A N 1
ATOM 2180 C CA . LEU A 1 291 ? -46.876 0.752 54.344 1.00 96.56 291 LEU A CA 1
ATOM 2181 C C . LEU A 1 291 ? -46.897 -0.339 55.421 1.00 96.56 291 LEU A C 1
ATOM 2183 O O . LEU A 1 291 ? -47.924 -0.528 56.072 1.00 96.56 291 LEU A O 1
ATOM 2187 N N . SER A 1 292 ? -45.778 -1.032 55.650 1.00 95.81 292 SER A N 1
ATOM 2188 C CA . SER A 1 292 ? -45.698 -2.079 56.673 1.00 95.81 292 SER A CA 1
ATOM 2189 C C . SER A 1 292 ? -45.854 -1.518 58.089 1.00 95.81 292 SER A C 1
ATOM 2191 O O . SER A 1 292 ? -46.598 -2.088 58.888 1.00 95.81 292 SER A O 1
ATOM 2193 N N . ALA A 1 293 ? -45.249 -0.363 58.385 1.00 95.50 293 ALA A N 1
ATOM 2194 C CA . ALA A 1 293 ? -45.438 0.332 59.657 1.00 95.50 293 ALA A CA 1
ATOM 2195 C C . ALA A 1 293 ? -46.900 0.759 59.883 1.00 95.50 293 ALA A C 1
ATOM 2197 O O . ALA A 1 293 ? -47.387 0.727 61.013 1.00 95.50 293 ALA A O 1
ATOM 2198 N N . LEU A 1 294 ? -47.611 1.144 58.819 1.00 95.94 294 LEU A N 1
ATOM 2199 C CA . LEU A 1 294 ? -49.016 1.545 58.888 1.00 95.94 294 LEU A CA 1
ATOM 2200 C C . LEU A 1 294 ? -49.932 0.345 59.163 1.00 95.94 294 LEU A C 1
ATOM 2202 O O . LEU A 1 294 ? -50.817 0.447 60.008 1.00 95.94 294 LEU A O 1
ATOM 2206 N N . ILE A 1 295 ? -49.672 -0.800 58.520 1.00 95.31 295 ILE A N 1
ATOM 2207 C CA . ILE A 1 295 ? -50.397 -2.058 58.764 1.00 95.31 295 ILE A CA 1
ATOM 2208 C C . ILE A 1 295 ? -50.256 -2.482 60.231 1.00 95.31 295 ILE A C 1
ATOM 2210 O O . ILE A 1 295 ? -51.266 -2.712 60.889 1.00 95.31 295 ILE A O 1
ATOM 2214 N N . LEU A 1 296 ? -49.028 -2.495 60.764 1.00 93.00 296 LEU A N 1
ATOM 2215 C CA . LEU A 1 296 ? -48.750 -2.869 62.159 1.00 93.00 296 LEU A CA 1
ATOM 2216 C C . LEU A 1 296 ? -49.420 -1.959 63.197 1.00 93.00 296 LEU A C 1
ATOM 2218 O O . LEU A 1 296 ? -49.530 -2.337 64.356 1.00 93.00 296 LEU A O 1
ATOM 2222 N N . ARG A 1 297 ? -49.818 -0.742 62.815 1.00 92.50 297 ARG A N 1
ATOM 2223 C CA . ARG A 1 297 ? -50.460 0.225 63.714 1.00 92.50 297 ARG A CA 1
ATOM 2224 C C . ARG A 1 297 ? -51.985 0.094 63.746 1.00 92.50 297 ARG A C 1
ATOM 2226 O O . ARG A 1 297 ? -52.613 0.658 64.637 1.00 92.50 297 ARG A O 1
ATOM 2233 N N . VAL A 1 298 ? -52.566 -0.571 62.745 1.00 91.00 298 VAL A N 1
ATOM 2234 C CA . VAL A 1 298 ? -54.017 -0.766 62.581 1.00 91.00 298 VAL A CA 1
ATOM 2235 C C . VAL A 1 298 ? -54.469 -2.131 63.115 1.00 91.00 298 VAL A C 1
ATOM 2237 O O . VAL A 1 298 ? -55.621 -2.260 63.523 1.00 91.00 298 VAL A O 1
ATOM 2240 N N . THR A 1 299 ? -53.581 -3.127 63.113 1.00 73.31 299 THR A N 1
ATOM 2241 C CA . THR A 1 299 ? -53.781 -4.454 63.724 1.00 73.31 299 THR A CA 1
ATOM 2242 C C . THR A 1 299 ? -53.415 -4.460 65.198 1.00 73.31 299 THR A C 1
ATOM 2244 O O . THR A 1 299 ? -54.176 -5.058 65.986 1.00 73.31 299 THR A O 1
#

Foldseek 3Di:
DLVVLLVVLVLVVDDPPCNVVSSVNSVVVVVVDPPPPQPPPPVSVVVVVVVVVVVVVVVVVVVPVVPPPPPVVVVVVVVVVVVVVVVVVVVVVVVVVVVVVVVVVVVVVVVVVVVVVVVVVVVVVVVVVVPDDDDDDDDDDDDDDDDDDDDDDDDDDDDDDDDDDDDDDDDDDDDDDDDDDDDDDDDDPPPDDPVVVVVVVVVVVVVVVVVVVVVVVVVVVVVVVVVVVVVVVVVVVVVVVVVVVVVVVVVVVVVVVVVVVVVVVVVVVVVVVVVVVVVVVVVVVVVVVVVVVVVVVVD